Protein AF-A0A3G2G6H5-F1 (afdb_monomer)

Secondary structure (DSSP, 8-state):
-------------HHHHHHHHHHHHHHHHHHHHTT-HHHHHHHHHHIIIIIIHHHTTT-HHHHHHHHHHHHHHHTTS-HHHHHHHHHHHHHHHHHHHHHHHH-TTS-HHHHHHHHHHHHHHHHHHHHTT-HHHHHHHHHHHHHHHTT---TT-HHHHHHHHHHHHHHHHHHHHHHHTTSS-GGGS--HHHHHHHHS----TTS-HHHHHHHHHHHHHTTGGGGGG------SSSS-GGGGSHHHHHHHHHHHHHHH-GGG--TT---TT----TTHHHHHHHHHHHHHHHHH-HHHHHHTT-S---HHHHHHHHHHHHHHHHHHHH-

pLDDT: mean 78.66, std 15.51, range [26.17, 96.31]

Nearest PDB structures (foldseek):
  6e9x-assembly1_C  TM=7.606E-01  e=9.409E-01  synthetic construct
  8fiq-assembly1_A  TM=5.967E-01  e=4.984E-01  synthetic construct
  6w2r-assembly1_A  TM=3.825E-01  e=3.649E+00  synthetic construct

Radius of gyration: 22.22 Å; Cα contacts (8 Å, |Δi|>4): 291; chains: 1; bounding box: 54×43×92 Å

Sequence (327 aa):
MNWGLIKYTETISFDYINEIFYSVQRNIILSASNNYQESFNELLDFTLSSLVSKSFGKSEASFSKSATFLINIYSNLPQQYKEIFVERSVSRLSHMITIANYSEEIKNEYASLSYLSLINILKVALEEDNHTVFNIISKSIGDDLQNLNFDQNNSAEDLLFNFNVTLLSWMYYLRFSNVIDYSKYDVRYLEAYFDELYFNSNDSFISRFYKLYDEIDKGLWAINEWEINKPPTDQAYFTLMTSQWLPFGLLIILLKYDGLISTNNDYSDIPLNPRFKYQLNNIKENLDIINNNKDITRFLSEQNFDEKELNNELNYRKEKIIELFTF

Structure (mmCIF, N/CA/C/O backbone):
data_AF-A0A3G2G6H5-F1
#
_entry.id   AF-A0A3G2G6H5-F1
#
loop_
_atom_site.group_PDB
_atom_site.id
_atom_site.type_symbol
_atom_site.label_atom_id
_atom_site.label_alt_id
_atom_site.label_comp_id
_atom_site.label_asym_id
_atom_site.label_entity_id
_atom_site.label_seq_id
_atom_site.pdbx_PDB_ins_code
_atom_site.Cartn_x
_atom_site.Cartn_y
_atom_site.Cartn_z
_atom_site.occupancy
_atom_site.B_iso_or_equiv
_atom_site.auth_seq_id
_atom_site.auth_comp_id
_atom_site.auth_asym_id
_atom_site.auth_atom_id
_atom_site.pdbx_PDB_model_num
ATOM 1 N N . MET A 1 1 ? 10.654 13.669 58.356 1.00 32.53 1 MET A N 1
ATOM 2 C CA . MET A 1 1 ? 9.511 13.380 57.466 1.00 32.53 1 MET A CA 1
ATOM 3 C C . MET A 1 1 ? 10.070 13.056 56.100 1.00 32.53 1 MET A C 1
ATOM 5 O O . MET A 1 1 ? 10.613 13.940 55.456 1.00 32.53 1 MET A O 1
ATOM 9 N N . ASN A 1 2 ? 10.029 11.780 55.735 1.00 26.17 2 ASN A N 1
ATOM 10 C CA . ASN A 1 2 ? 10.506 11.263 54.460 1.00 26.17 2 ASN A CA 1
ATOM 11 C C . ASN A 1 2 ? 9.241 10.911 53.669 1.00 26.17 2 ASN A C 1
ATOM 13 O O . ASN A 1 2 ? 8.528 9.986 54.057 1.00 26.17 2 ASN A O 1
ATOM 17 N N . TRP A 1 3 ? 8.897 11.699 52.650 1.00 28.91 3 TRP A N 1
ATOM 18 C CA . TRP A 1 3 ? 7.776 11.380 51.766 1.00 28.91 3 TRP A CA 1
ATOM 19 C C . TRP A 1 3 ? 8.248 10.292 50.807 1.00 28.91 3 TRP A C 1
ATOM 21 O O . TRP A 1 3 ? 8.882 10.567 49.791 1.00 28.91 3 TRP A O 1
ATOM 31 N N . GLY A 1 4 ? 8.002 9.040 51.189 1.00 29.44 4 GLY A N 1
ATOM 32 C CA . GLY A 1 4 ? 8.215 7.895 50.321 1.00 29.44 4 GLY A CA 1
ATOM 33 C C . GLY A 1 4 ? 7.346 8.031 49.076 1.00 29.44 4 GLY A C 1
ATOM 34 O O . GLY A 1 4 ? 6.121 8.027 49.166 1.00 29.44 4 GLY A O 1
ATOM 35 N N . LEU A 1 5 ? 7.994 8.145 47.917 1.00 32.19 5 LEU A N 1
ATOM 36 C CA . LEU A 1 5 ? 7.391 7.881 46.618 1.00 32.19 5 LEU A CA 1
ATOM 37 C C . LEU A 1 5 ? 6.931 6.423 46.609 1.00 32.19 5 LEU A C 1
ATOM 39 O O . LEU A 1 5 ? 7.722 5.510 46.372 1.00 32.19 5 LEU A O 1
ATOM 43 N N . ILE A 1 6 ? 5.649 6.199 46.885 1.00 30.66 6 ILE A N 1
ATOM 44 C CA . ILE A 1 6 ? 5.037 4.907 46.613 1.00 30.66 6 ILE A CA 1
ATOM 45 C C . ILE A 1 6 ? 4.877 4.813 45.096 1.00 30.66 6 ILE A C 1
ATOM 47 O O . ILE A 1 6 ? 3.953 5.366 44.504 1.00 30.66 6 ILE A O 1
ATOM 51 N N . LYS A 1 7 ? 5.824 4.121 44.462 1.00 35.34 7 LYS A N 1
ATOM 52 C CA . LYS A 1 7 ? 5.719 3.633 43.088 1.00 35.34 7 LYS A CA 1
ATOM 53 C C . LYS A 1 7 ? 4.692 2.491 43.079 1.00 35.34 7 LYS A C 1
ATOM 55 O O . LYS A 1 7 ? 5.057 1.321 43.098 1.00 35.34 7 LYS A O 1
ATOM 60 N N . TYR A 1 8 ? 3.401 2.820 43.080 1.00 29.77 8 TYR A N 1
ATOM 61 C CA . TYR A 1 8 ? 2.377 1.872 42.637 1.00 29.77 8 TYR A CA 1
ATOM 62 C C . TYR A 1 8 ? 2.420 1.831 41.109 1.00 29.77 8 TYR A C 1
ATOM 64 O O . TYR A 1 8 ? 1.650 2.492 40.421 1.00 29.77 8 TYR A O 1
ATOM 72 N N . THR A 1 9 ? 3.365 1.076 40.560 1.00 36.88 9 THR A N 1
ATOM 73 C CA . THR A 1 9 ? 3.148 0.450 39.257 1.00 36.88 9 THR A CA 1
ATOM 74 C C . THR A 1 9 ? 2.455 -0.871 39.541 1.00 36.88 9 THR A C 1
ATOM 76 O O . THR A 1 9 ? 3.106 -1.912 39.593 1.00 36.88 9 THR A O 1
ATOM 79 N N . GLU A 1 10 ? 1.142 -0.827 39.786 1.00 36.72 10 GLU A N 1
ATOM 80 C CA . GLU A 1 10 ? 0.320 -2.001 39.511 1.00 36.72 10 GLU A CA 1
ATOM 81 C C . GLU A 1 10 ? 0.458 -2.247 38.011 1.00 36.72 10 GLU A C 1
ATOM 83 O O . GLU A 1 10 ? -0.074 -1.514 37.177 1.00 36.72 10 GLU A O 1
ATOM 88 N N . THR A 1 11 ? 1.297 -3.213 37.658 1.00 44.91 11 THR A N 1
ATOM 89 C CA . THR A 1 11 ? 1.397 -3.711 36.296 1.00 44.91 11 THR A CA 1
ATOM 90 C C . THR A 1 11 ? 0.052 -4.332 35.963 1.00 44.91 11 THR A C 1
ATOM 92 O O . THR A 1 11 ? -0.223 -5.463 36.362 1.00 44.91 11 THR A O 1
ATOM 95 N N . ILE A 1 12 ? -0.799 -3.564 35.282 1.00 48.94 12 ILE A N 1
ATOM 96 C CA . ILE A 1 12 ? -2.014 -4.066 34.646 1.00 48.94 12 ILE A CA 1
ATOM 97 C C . ILE A 1 12 ? -1.616 -5.319 33.858 1.00 48.94 12 ILE A C 1
ATOM 99 O O . ILE A 1 12 ? -0.661 -5.272 33.075 1.00 48.94 12 ILE A O 1
ATOM 103 N N . SER A 1 13 ? -2.292 -6.445 34.102 1.00 54.75 13 SER A N 1
ATOM 104 C CA . SER A 1 13 ? -1.941 -7.690 33.423 1.00 54.75 13 SER A CA 1
ATOM 105 C C . SER A 1 13 ? -2.129 -7.536 31.913 1.00 54.75 13 SER A C 1
ATOM 107 O O . SER A 1 13 ? -3.037 -6.851 31.432 1.00 54.75 13 SER A O 1
ATOM 109 N N . PHE A 1 14 ? -1.251 -8.179 31.148 1.00 56.00 14 PHE A N 1
ATOM 110 C CA . PHE A 1 14 ? -1.301 -8.146 29.689 1.00 56.00 14 PHE A CA 1
ATOM 111 C C . PHE A 1 14 ? -2.628 -8.700 29.141 1.00 56.00 14 PHE A C 1
ATOM 113 O O . PHE A 1 14 ? -3.138 -8.191 28.143 1.00 56.00 14 PHE A O 1
ATOM 120 N N . ASP A 1 15 ? -3.213 -9.681 29.831 1.00 64.62 15 ASP A N 1
ATOM 121 C CA . ASP A 1 15 ? -4.499 -10.288 29.478 1.00 64.62 15 ASP A CA 1
ATOM 122 C C . ASP A 1 15 ? -5.658 -9.297 29.618 1.00 64.62 15 ASP A C 1
ATOM 124 O O . ASP A 1 15 ? -6.479 -9.177 28.711 1.00 64.62 15 ASP A O 1
ATOM 128 N N . TYR A 1 16 ? -5.671 -8.495 30.686 1.00 62.41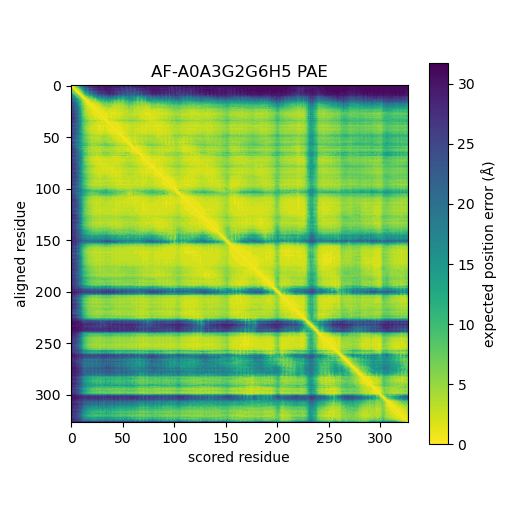 16 TYR A N 1
ATOM 129 C CA . TYR A 1 16 ? -6.699 -7.474 30.890 1.00 62.41 16 TYR A CA 1
ATOM 130 C C . TYR A 1 16 ? -6.647 -6.378 29.815 1.00 62.41 16 TYR A C 1
ATOM 132 O O . TYR A 1 16 ? -7.677 -5.929 29.316 1.00 62.41 16 TYR A O 1
ATOM 140 N N . ILE A 1 17 ? -5.445 -5.970 29.392 1.00 66.56 17 ILE A N 1
ATOM 141 C CA . ILE A 1 17 ? -5.289 -5.009 28.289 1.00 66.56 17 ILE A CA 1
ATOM 142 C C . ILE A 1 17 ? -5.847 -5.599 26.985 1.00 66.56 17 ILE A C 1
ATOM 144 O O . ILE A 1 17 ? -6.561 -4.903 26.265 1.00 66.56 17 ILE A O 1
ATOM 148 N N . ASN A 1 18 ? -5.581 -6.877 26.696 1.00 68.19 18 ASN A N 1
ATOM 149 C CA . ASN A 1 18 ? -6.121 -7.549 25.508 1.00 68.19 18 ASN A CA 1
ATOM 150 C C . ASN A 1 18 ? -7.652 -7.606 25.507 1.00 68.19 18 ASN A C 1
ATOM 152 O O . ASN A 1 18 ? -8.260 -7.385 24.460 1.00 68.19 18 ASN A O 1
ATOM 156 N N . GLU A 1 19 ? -8.276 -7.853 26.659 1.00 77.00 19 GLU A N 1
ATOM 157 C CA . GLU A 1 19 ? -9.736 -7.833 26.790 1.00 77.00 19 GLU A CA 1
ATOM 158 C C . GLU A 1 19 ? -10.324 -6.448 26.497 1.00 77.00 19 GLU A C 1
ATOM 160 O O . GLU A 1 19 ? -11.346 -6.356 25.813 1.00 77.00 19 GLU A O 1
ATOM 165 N N . ILE A 1 20 ? -9.666 -5.366 26.942 1.00 77.81 20 ILE A N 1
ATOM 166 C CA . ILE A 1 20 ? -10.094 -3.993 26.627 1.00 77.81 20 ILE A CA 1
ATOM 167 C C . ILE A 1 20 ? -10.054 -3.757 25.122 1.00 77.81 20 ILE A C 1
ATOM 169 O O . ILE A 1 20 ? -11.054 -3.307 24.562 1.00 77.81 20 ILE A O 1
ATOM 173 N N . PHE A 1 21 ? -8.931 -4.073 24.465 1.00 76.81 21 PHE A N 1
ATOM 174 C CA . PHE A 1 21 ? -8.831 -3.952 23.012 1.00 76.81 21 PHE A CA 1
ATOM 175 C C . PHE A 1 21 ? -9.954 -4.761 22.355 1.00 76.81 21 PHE A C 1
ATOM 177 O O . PHE A 1 21 ? -10.815 -4.187 21.699 1.00 76.81 21 PHE A O 1
ATOM 184 N N . TYR A 1 22 ? -10.045 -6.067 22.600 1.00 81.94 22 TYR A N 1
ATOM 185 C CA . TYR A 1 22 ? -11.051 -6.914 21.956 1.00 81.94 22 TYR A CA 1
ATOM 186 C C . TYR A 1 22 ? -12.496 -6.421 22.165 1.00 81.94 22 TYR A C 1
ATOM 188 O O . TYR A 1 22 ? -13.289 -6.375 21.220 1.00 81.94 22 TYR A O 1
ATOM 196 N N . SER A 1 23 ? -12.834 -5.998 23.387 1.00 86.19 23 SER A N 1
ATOM 197 C CA . SER A 1 23 ? -14.154 -5.458 23.722 1.00 86.19 23 SER A CA 1
ATOM 198 C C . SER A 1 23 ? -14.468 -4.186 22.934 1.00 86.19 23 SER A C 1
ATOM 200 O O . SER A 1 23 ? -15.532 -4.087 22.321 1.00 86.19 23 SER A O 1
ATOM 202 N N . VAL A 1 24 ? -13.527 -3.238 22.871 1.00 88.44 24 VAL A N 1
ATOM 203 C CA . VAL A 1 24 ? -13.690 -2.005 22.086 1.00 88.44 24 VAL A CA 1
ATOM 204 C C . VAL A 1 24 ? -13.887 -2.330 20.602 1.00 88.44 24 VAL A C 1
ATOM 206 O O . VAL A 1 24 ? -14.787 -1.773 19.981 1.00 88.44 24 VAL A O 1
ATOM 209 N N . GLN A 1 25 ? -13.137 -3.291 20.050 1.00 89.69 25 GLN A N 1
ATOM 210 C CA . GLN A 1 25 ? -13.219 -3.686 18.634 1.00 89.69 25 GLN A CA 1
ATOM 211 C C . GLN A 1 25 ? -14.622 -4.156 18.303 1.00 89.69 25 GLN A C 1
ATOM 213 O O . GLN A 1 25 ? -15.273 -3.684 17.371 1.00 89.69 25 GLN A O 1
ATOM 218 N N . ARG A 1 26 ? -15.077 -5.110 19.119 1.00 90.69 26 ARG A N 1
ATOM 219 C CA . ARG A 1 26 ? -16.360 -5.764 18.977 1.00 90.69 26 ARG A CA 1
ATOM 220 C C . ARG A 1 26 ? -17.474 -4.738 19.097 1.00 90.69 26 ARG A C 1
ATOM 222 O O . ARG A 1 26 ? -18.404 -4.777 18.304 1.00 90.69 26 ARG A O 1
ATOM 229 N N . ASN A 1 27 ? -17.376 -3.813 20.047 1.00 93.25 27 ASN A N 1
ATOM 230 C CA . ASN A 1 27 ? -18.407 -2.806 20.263 1.00 93.25 27 ASN A CA 1
ATOM 231 C C . ASN A 1 27 ? -18.452 -1.761 19.142 1.00 93.25 27 ASN A C 1
ATOM 233 O O . ASN A 1 27 ? -19.550 -1.335 18.793 1.00 93.25 27 ASN A O 1
ATOM 237 N N . ILE A 1 28 ? -17.320 -1.402 18.526 1.00 93.94 28 ILE A N 1
ATOM 238 C CA . ILE A 1 28 ? -17.306 -0.558 17.318 1.00 93.94 28 ILE A CA 1
ATOM 239 C C . ILE A 1 28 ? -18.045 -1.268 16.177 1.00 93.94 28 ILE A C 1
ATOM 241 O O . ILE A 1 28 ? -18.983 -0.708 15.611 1.00 93.94 28 ILE A O 1
ATOM 245 N N . ILE A 1 29 ? -17.683 -2.524 15.892 1.00 92.81 29 ILE A N 1
ATOM 246 C CA . ILE A 1 29 ? -18.291 -3.326 14.816 1.00 92.81 29 ILE A CA 1
ATOM 247 C C . ILE A 1 29 ? -19.789 -3.551 15.068 1.00 92.81 29 ILE A C 1
ATOM 249 O O . ILE A 1 29 ? -20.605 -3.394 14.158 1.00 92.81 29 ILE A O 1
ATOM 253 N N . LEU A 1 30 ? -20.179 -3.885 16.303 1.00 93.69 30 LEU A N 1
ATOM 254 C CA . LEU A 1 30 ? -21.581 -4.075 16.683 1.00 93.69 30 LEU A CA 1
ATOM 255 C C . LEU A 1 30 ? -22.378 -2.773 16.595 1.00 93.69 30 LEU A C 1
ATOM 257 O O . LEU A 1 30 ? -23.505 -2.793 16.108 1.00 93.69 30 LEU A O 1
ATOM 261 N N . SER A 1 31 ? -21.813 -1.649 17.040 1.00 94.38 31 SER A N 1
ATOM 262 C CA . SER A 1 31 ? -22.483 -0.346 16.941 1.00 94.38 31 SER A CA 1
ATOM 263 C C . SER A 1 31 ? -22.716 0.029 15.482 1.00 94.38 31 SER A C 1
ATOM 265 O O . SER A 1 31 ? -23.826 0.417 15.128 1.00 94.38 31 SER A O 1
ATOM 267 N N . ALA A 1 32 ? -21.717 -0.178 14.619 1.00 94.06 32 ALA A N 1
ATOM 268 C CA . ALA A 1 32 ? -21.855 0.030 13.182 1.00 94.06 32 ALA A CA 1
ATOM 269 C C . ALA A 1 32 ? -22.912 -0.900 12.560 1.00 94.06 32 ALA A C 1
ATOM 271 O O . ALA A 1 32 ? -23.770 -0.453 11.806 1.00 94.06 32 ALA A O 1
ATOM 272 N N . SER A 1 33 ? -22.905 -2.187 12.915 1.00 92.75 33 SER A N 1
ATOM 273 C CA . SER A 1 33 ? -23.861 -3.178 12.392 1.00 92.75 33 SER A CA 1
ATOM 274 C C . SER A 1 33 ? -25.308 -2.902 12.820 1.00 92.75 33 SER A C 1
ATOM 276 O O . SER A 1 33 ? -26.240 -3.208 12.082 1.00 92.75 33 SER A O 1
ATOM 278 N N . ASN A 1 34 ? -25.497 -2.304 14.000 1.00 94.31 34 ASN A N 1
ATOM 279 C CA . ASN A 1 34 ? -26.803 -1.913 14.536 1.00 94.31 34 ASN A CA 1
ATOM 280 C C . ASN A 1 34 ? -27.198 -0.464 14.187 1.00 94.31 34 ASN A C 1
ATOM 282 O O . ASN A 1 34 ? -28.219 0.018 14.675 1.00 94.31 34 ASN A O 1
ATOM 286 N N . ASN A 1 35 ? -26.413 0.230 13.354 1.00 92.19 35 ASN A N 1
ATOM 287 C CA . ASN A 1 35 ? -26.619 1.629 12.959 1.00 92.19 35 ASN A CA 1
ATOM 288 C C . ASN A 1 35 ? -26.647 2.636 14.129 1.00 92.19 35 ASN A C 1
ATOM 290 O O . ASN A 1 35 ? -27.342 3.652 14.081 1.00 92.19 35 ASN A O 1
ATOM 294 N N . TYR A 1 36 ? -25.874 2.385 15.186 1.00 95.56 36 TYR A N 1
ATOM 295 C CA . TYR A 1 36 ? -25.697 3.301 16.316 1.00 95.56 36 TYR A CA 1
ATOM 296 C C . TYR A 1 36 ? -24.498 4.224 16.082 1.00 95.56 36 TYR A C 1
ATOM 298 O O . TYR A 1 36 ? -23.401 4.000 16.593 1.00 95.56 36 TYR A O 1
ATOM 306 N N . GLN A 1 37 ? -24.707 5.274 15.282 1.00 94.00 37 GLN A N 1
ATOM 307 C CA . GLN A 1 37 ? -23.633 6.171 14.840 1.00 94.00 37 GLN A CA 1
ATOM 308 C C . GLN A 1 37 ? -22.944 6.938 15.978 1.00 94.00 37 GLN A C 1
ATOM 310 O O . GLN A 1 37 ? -21.729 7.100 15.936 1.00 94.00 37 GLN A O 1
ATOM 315 N N . GLU A 1 38 ? -23.685 7.392 16.990 1.00 95.38 38 GLU A N 1
ATOM 316 C CA . GLU A 1 38 ? -23.108 8.105 18.139 1.00 95.38 38 GLU A CA 1
ATOM 317 C C . GLU A 1 38 ? -22.123 7.210 18.900 1.00 95.38 38 GLU A C 1
ATOM 319 O O . GLU A 1 38 ? -20.946 7.546 19.003 1.00 95.38 38 GLU A O 1
ATOM 324 N N . SER A 1 39 ? -22.558 6.012 19.305 1.00 93.94 39 SER A N 1
ATOM 325 C CA . SER A 1 39 ? -21.693 5.039 19.983 1.00 93.94 39 SER A CA 1
ATOM 326 C C . SER A 1 39 ? -20.516 4.593 19.116 1.00 93.94 39 SER A C 1
ATOM 328 O O . SER A 1 39 ? -19.408 4.439 19.621 1.00 93.94 39 SER A O 1
ATOM 330 N N . PHE A 1 40 ? -20.727 4.414 17.807 1.00 96.31 40 PHE A N 1
ATOM 331 C CA . PHE A 1 40 ? -19.639 4.135 16.871 1.00 96.31 40 PHE A CA 1
ATOM 332 C C . PHE A 1 40 ? -18.577 5.243 16.896 1.00 96.31 40 PHE A C 1
ATOM 334 O O . PHE A 1 40 ? -17.394 4.946 17.056 1.00 96.31 40 PHE A O 1
ATOM 341 N N . ASN A 1 41 ? -18.995 6.508 16.784 1.00 94.50 41 ASN A N 1
ATOM 342 C CA . ASN A 1 41 ? -18.090 7.655 16.775 1.00 94.50 41 ASN A CA 1
ATOM 343 C C . ASN A 1 41 ? -17.340 7.797 18.104 1.00 94.50 41 ASN A C 1
ATOM 345 O O . ASN A 1 41 ? -16.125 7.961 18.092 1.00 94.50 41 ASN A O 1
ATOM 349 N N . GLU A 1 42 ? -18.033 7.690 19.239 1.00 94.44 42 GLU A N 1
ATOM 350 C CA . GLU A 1 42 ? -17.413 7.798 20.565 1.00 94.44 42 GLU A CA 1
ATOM 351 C C . GLU A 1 42 ? -16.367 6.706 20.804 1.00 94.44 42 GLU A C 1
ATOM 353 O O . GLU A 1 42 ? -15.266 6.980 21.289 1.00 94.44 42 GLU A O 1
ATOM 358 N N . LEU A 1 43 ? -16.687 5.461 20.438 1.00 94.00 43 LEU A N 1
ATOM 359 C CA . LEU A 1 43 ? -15.760 4.342 20.576 1.00 94.00 43 LEU A CA 1
ATOM 360 C C . LEU A 1 43 ? -14.561 4.489 19.634 1.00 94.00 43 LEU A C 1
ATOM 362 O O . LEU A 1 43 ? -13.431 4.231 20.048 1.00 94.00 43 LEU A O 1
ATOM 366 N N . LEU A 1 44 ? -14.783 4.939 18.396 1.00 93.56 44 LEU A N 1
ATOM 367 C CA . LEU A 1 44 ? -13.708 5.208 17.444 1.00 93.56 44 LEU A CA 1
ATOM 368 C C . LEU A 1 44 ? -12.792 6.338 17.936 1.00 93.56 44 LEU A C 1
ATOM 370 O O . LEU A 1 44 ? -11.569 6.190 17.923 1.00 93.56 44 LEU A O 1
ATOM 374 N N . ASP A 1 45 ? -13.358 7.432 18.444 1.00 91.38 45 ASP A N 1
ATOM 375 C CA . ASP A 1 45 ? -12.597 8.556 18.995 1.00 91.38 45 ASP A CA 1
ATOM 376 C C . ASP A 1 45 ? -11.798 8.140 20.232 1.00 91.38 45 ASP A C 1
ATOM 378 O O . ASP A 1 45 ? -10.639 8.547 20.392 1.00 91.38 45 ASP A O 1
ATOM 382 N N . PHE A 1 46 ? -12.372 7.278 21.077 1.00 90.19 46 PHE A N 1
ATOM 383 C CA . PHE A 1 46 ? -11.655 6.655 22.182 1.00 90.19 46 PHE A CA 1
ATOM 384 C C . PHE A 1 46 ? -10.479 5.810 21.681 1.00 90.19 46 PHE A C 1
ATOM 386 O O . PHE A 1 46 ? -9.366 5.969 22.188 1.00 90.19 46 PHE A O 1
ATOM 393 N N . THR A 1 47 ? -10.673 4.961 20.668 1.00 90.00 47 THR A N 1
ATOM 394 C CA . THR A 1 47 ? -9.591 4.160 20.079 1.00 90.00 47 THR A CA 1
ATOM 395 C C . THR A 1 47 ? -8.469 5.051 19.554 1.00 90.00 47 THR A C 1
ATOM 397 O O . THR A 1 47 ? -7.317 4.889 19.964 1.00 90.00 47 THR A O 1
ATOM 400 N N . LEU A 1 48 ? -8.786 6.036 18.715 1.00 88.75 48 LEU A N 1
ATOM 401 C CA . LEU A 1 48 ? -7.789 6.900 18.082 1.00 88.75 48 LEU A CA 1
ATOM 402 C C . LEU A 1 48 ? -7.055 7.789 19.101 1.00 88.75 48 LEU A C 1
ATOM 404 O O . LEU A 1 48 ? -5.830 7.925 19.050 1.00 88.75 48 LEU A O 1
ATOM 408 N N . SER A 1 49 ? -7.780 8.365 20.062 1.00 86.06 49 SER A N 1
ATOM 409 C CA . SER A 1 49 ? -7.221 9.345 21.005 1.00 86.06 49 SER A CA 1
ATOM 410 C C . SER A 1 49 ? -6.615 8.717 22.259 1.00 86.06 49 SER A C 1
ATOM 412 O O . SER A 1 49 ? -5.668 9.263 22.825 1.00 86.06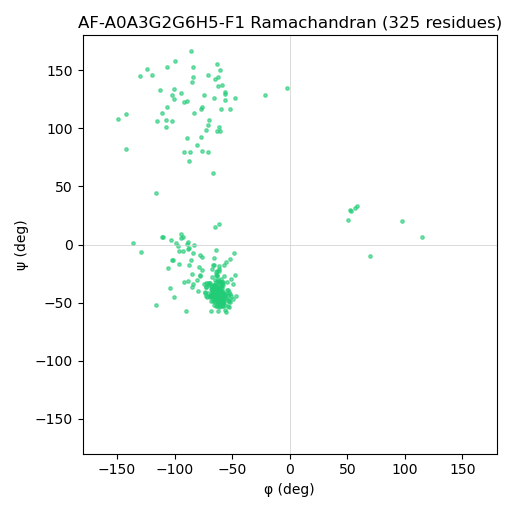 49 SER A O 1
ATOM 414 N N . SER A 1 50 ? -7.144 7.586 22.727 1.00 82.81 50 SER A N 1
ATOM 415 C CA . SER A 1 50 ? -6.676 6.947 23.964 1.00 82.81 50 SER A CA 1
ATOM 416 C C . SER A 1 50 ? -5.810 5.725 23.728 1.00 82.81 50 SER A C 1
ATOM 418 O O . SER A 1 50 ? -4.859 5.550 24.482 1.00 82.81 50 SER A O 1
ATOM 420 N N . LEU A 1 51 ? -6.093 4.891 22.727 1.00 83.75 51 LEU A N 1
ATOM 421 C CA . LEU A 1 51 ? -5.309 3.673 22.499 1.00 83.75 51 LEU A CA 1
ATOM 422 C C . LEU A 1 51 ? -4.139 3.951 21.557 1.00 83.75 51 LEU A C 1
ATOM 424 O O . LEU A 1 51 ? -2.984 3.786 21.951 1.00 83.75 51 LEU A O 1
ATOM 428 N N . VAL A 1 52 ? -4.422 4.461 20.357 1.00 84.06 52 VAL A N 1
ATOM 429 C CA . VAL A 1 52 ? -3.398 4.717 19.334 1.00 84.06 52 VAL A CA 1
ATOM 430 C C . VAL A 1 52 ? -2.482 5.868 19.776 1.00 84.06 52 VAL A C 1
ATOM 432 O O . VAL A 1 52 ? -1.282 5.676 19.950 1.00 84.06 52 VAL A O 1
ATOM 435 N N . SER A 1 53 ? -3.042 7.047 20.066 1.00 84.06 53 SER A N 1
ATOM 436 C CA . SER A 1 53 ? -2.244 8.228 20.440 1.00 84.06 53 SER A CA 1
ATOM 437 C C . SER A 1 53 ? -1.438 8.056 21.735 1.00 84.06 53 SER A C 1
ATOM 439 O O . SER A 1 53 ? -0.266 8.420 21.780 1.00 84.06 53 SER A O 1
ATOM 441 N N . LYS A 1 54 ? -1.997 7.450 22.795 1.00 84.69 54 LYS A N 1
ATOM 442 C CA . LYS A 1 54 ? -1.239 7.289 24.054 1.00 84.69 54 LYS A CA 1
ATOM 443 C C . LYS A 1 54 ? -0.188 6.184 24.001 1.00 84.69 54 LYS A C 1
ATOM 445 O O . LYS A 1 54 ? 0.700 6.212 24.854 1.00 84.69 54 LYS A O 1
ATOM 450 N N . SER A 1 55 ? -0.304 5.211 23.094 1.00 83.00 55 SER A N 1
ATOM 451 C CA . SER A 1 55 ? 0.704 4.152 22.939 1.00 83.00 55 SER A CA 1
ATOM 452 C C . SER A 1 55 ? 1.867 4.571 22.037 1.00 83.00 55 SER A C 1
ATOM 454 O O . SER A 1 55 ? 2.980 4.073 22.229 1.00 83.00 55 SER A O 1
ATOM 456 N N . PHE A 1 56 ? 1.641 5.526 21.130 1.00 86.00 56 PHE A N 1
ATOM 457 C CA . PHE A 1 56 ? 2.662 6.096 20.255 1.00 86.00 56 PHE A CA 1
ATOM 458 C C . PHE A 1 56 ? 3.839 6.681 21.052 1.00 86.00 56 PHE A C 1
ATOM 460 O O . PHE A 1 56 ? 3.649 7.405 22.032 1.00 86.00 56 PHE A O 1
ATOM 467 N N . GLY A 1 57 ? 5.064 6.302 20.678 1.00 81.44 57 GLY A N 1
ATOM 468 C CA . GLY A 1 57 ? 6.301 6.697 21.362 1.00 81.44 57 GLY A CA 1
ATOM 469 C C . GLY A 1 57 ? 6.515 6.089 22.759 1.00 81.44 57 GLY A C 1
ATOM 470 O O . GLY A 1 57 ? 7.611 6.199 23.301 1.00 81.44 57 GLY A O 1
ATOM 471 N N . LYS A 1 58 ? 5.513 5.421 23.356 1.00 83.81 58 LYS A N 1
ATOM 472 C CA . LYS A 1 58 ? 5.615 4.847 24.713 1.00 83.81 58 LYS A CA 1
ATOM 473 C C . LYS A 1 58 ? 5.890 3.352 24.732 1.00 83.81 58 LYS A C 1
ATOM 475 O O . LYS A 1 58 ? 6.682 2.885 25.546 1.00 83.81 58 LYS A O 1
ATOM 480 N N . SER A 1 59 ? 5.177 2.584 23.911 1.00 85.06 59 SER A N 1
ATOM 481 C CA . SER A 1 59 ? 5.287 1.125 23.882 1.00 85.06 59 SER A CA 1
ATOM 482 C C . SER A 1 59 ? 5.007 0.609 22.480 1.00 85.06 59 SER A C 1
ATOM 484 O O . SER A 1 59 ? 3.856 0.560 22.054 1.00 85.06 59 SER A O 1
ATOM 486 N N . GLU A 1 60 ? 6.059 0.158 21.802 1.00 84.12 60 GLU A N 1
ATOM 487 C CA . GLU A 1 60 ? 5.991 -0.426 20.461 1.00 84.12 60 GLU A CA 1
ATOM 488 C C . GLU A 1 60 ? 5.016 -1.608 20.408 1.00 84.12 60 GLU A C 1
ATOM 490 O O . GLU A 1 60 ? 4.134 -1.639 19.560 1.00 84.12 60 GLU A O 1
ATOM 495 N N . ALA A 1 61 ? 5.079 -2.522 21.382 1.00 84.25 61 ALA A N 1
ATOM 496 C CA . ALA A 1 61 ? 4.152 -3.649 21.468 1.00 84.25 61 ALA A CA 1
ATOM 497 C C . ALA A 1 61 ? 2.682 -3.204 21.613 1.00 84.25 61 ALA A C 1
ATOM 499 O O . ALA A 1 61 ? 1.788 -3.798 21.012 1.00 84.25 61 ALA A O 1
ATOM 500 N N . SER A 1 62 ? 2.412 -2.151 22.394 1.00 80.31 62 SER A N 1
ATOM 501 C CA . SER A 1 62 ? 1.048 -1.619 22.552 1.00 80.31 62 SER A CA 1
ATOM 502 C C . SER A 1 62 ? 0.576 -0.879 21.298 1.00 80.31 62 SER A C 1
ATOM 504 O O . SER A 1 62 ? -0.595 -0.975 20.923 1.00 80.31 62 SER A O 1
ATOM 506 N N . PHE A 1 63 ? 1.486 -0.165 20.632 1.00 85.44 63 PHE A N 1
ATOM 507 C CA . PHE A 1 63 ? 1.198 0.537 19.388 1.00 85.44 63 PHE A CA 1
ATOM 508 C C . PHE A 1 63 ? 0.955 -0.443 18.236 1.00 85.44 63 PHE A C 1
ATOM 510 O O . PHE A 1 63 ? -0.043 -0.318 17.538 1.00 85.44 63 PHE A O 1
ATOM 517 N N . SER A 1 64 ? 1.775 -1.488 18.110 1.00 83.75 64 SER A N 1
ATOM 518 C CA . SER A 1 64 ? 1.618 -2.566 17.125 1.00 83.75 64 SER A CA 1
ATOM 519 C C . SER A 1 64 ? 0.256 -3.259 17.235 1.00 83.75 64 SER A C 1
ATOM 521 O O . SER A 1 64 ? -0.441 -3.448 16.233 1.00 83.75 64 SER A O 1
ATOM 523 N N . LYS A 1 65 ? -0.197 -3.544 18.463 1.00 81.81 65 LYS A N 1
ATOM 524 C CA . LYS A 1 65 ? -1.559 -4.043 18.698 1.00 81.81 65 LYS A CA 1
ATOM 525 C C . LYS A 1 65 ? -2.622 -3.050 18.243 1.00 81.81 65 LYS A C 1
ATOM 527 O O . LYS A 1 65 ? -3.568 -3.452 17.576 1.00 81.81 65 LYS A O 1
ATOM 532 N N . SER A 1 66 ? -2.459 -1.771 18.582 1.00 79.94 66 SER A N 1
ATOM 533 C CA . SER A 1 66 ? -3.402 -0.708 18.212 1.00 79.94 66 SER A CA 1
ATOM 534 C C . SER A 1 66 ? -3.471 -0.487 16.695 1.00 79.94 66 SER A C 1
ATOM 536 O O . SER A 1 66 ? -4.545 -0.225 16.173 1.00 79.94 66 SER A O 1
ATOM 538 N N . ALA A 1 67 ? -2.355 -0.637 15.981 1.00 75.81 67 ALA A N 1
ATOM 539 C CA . ALA A 1 67 ? -2.279 -0.579 14.522 1.00 75.81 67 ALA A CA 1
ATOM 540 C C . ALA A 1 67 ? -3.043 -1.748 13.873 1.00 75.81 67 ALA A C 1
ATOM 542 O O . ALA A 1 67 ? -3.969 -1.549 13.087 1.00 75.81 67 ALA A O 1
ATOM 543 N N . THR A 1 68 ? -2.746 -2.979 14.302 1.00 80.31 68 THR A N 1
ATOM 544 C CA . THR A 1 68 ? -3.430 -4.199 13.824 1.00 80.31 68 THR A CA 1
ATOM 545 C C . THR A 1 68 ? -4.939 -4.154 14.089 1.00 80.31 68 THR A C 1
ATOM 547 O O . THR A 1 68 ? -5.758 -4.654 13.319 1.00 80.31 68 THR A O 1
ATOM 550 N N . PHE A 1 69 ? -5.328 -3.504 15.180 1.00 83.94 69 PHE A N 1
ATOM 551 C CA . PHE A 1 69 ? -6.714 -3.303 15.560 1.00 83.94 69 PHE A CA 1
ATOM 552 C C . PHE A 1 69 ? -7.529 -2.508 14.536 1.00 83.94 69 PHE A C 1
ATOM 554 O O . PHE A 1 69 ? -8.675 -2.861 14.260 1.00 83.94 69 PHE A O 1
ATOM 561 N N . LEU A 1 70 ? -6.940 -1.453 13.964 1.00 88.69 70 LEU A N 1
ATOM 562 C CA . LEU A 1 70 ? -7.602 -0.616 12.962 1.00 88.69 70 LEU A CA 1
ATOM 563 C C . LEU A 1 70 ? -7.898 -1.413 11.689 1.00 88.69 70 LEU A C 1
ATOM 565 O O . LEU A 1 70 ? -8.994 -1.295 11.143 1.00 88.69 70 LEU A O 1
ATOM 569 N N . ILE A 1 71 ? -6.964 -2.279 11.284 1.00 88.62 71 ILE A N 1
ATOM 570 C CA . ILE A 1 71 ? -7.131 -3.196 10.149 1.00 88.62 71 ILE A CA 1
ATOM 571 C C . ILE A 1 71 ? -8.349 -4.099 10.389 1.00 88.62 71 ILE A C 1
ATOM 573 O O . ILE A 1 71 ? -9.256 -4.167 9.562 1.00 88.62 71 ILE A O 1
ATOM 577 N N . ASN A 1 72 ? -8.418 -4.732 11.564 1.00 87.62 72 ASN A N 1
ATOM 578 C CA . ASN A 1 72 ? -9.506 -5.650 11.899 1.00 87.62 72 ASN A CA 1
ATOM 579 C C . ASN A 1 72 ? -10.869 -4.962 12.026 1.00 87.62 72 ASN A C 1
ATOM 581 O O . ASN A 1 72 ? -11.885 -5.573 11.691 1.00 87.62 72 ASN A O 1
ATOM 585 N N . ILE A 1 73 ? -10.921 -3.725 12.532 1.00 91.38 73 ILE A N 1
ATOM 586 C CA . ILE A 1 73 ? -12.171 -2.958 12.555 1.00 91.38 73 ILE A CA 1
ATOM 587 C C . ILE A 1 73 ? -12.640 -2.737 11.121 1.00 91.38 73 ILE A C 1
ATOM 589 O O . ILE A 1 73 ? -13.738 -3.177 10.791 1.00 91.38 73 ILE A O 1
ATOM 593 N N . TYR A 1 74 ? -11.806 -2.115 10.280 1.00 92.75 74 TYR A N 1
ATOM 594 C CA . TYR A 1 74 ? -12.176 -1.703 8.925 1.00 92.75 74 TYR A CA 1
ATOM 595 C C . TYR A 1 74 ? -12.779 -2.846 8.099 1.00 92.75 74 TYR A C 1
ATOM 597 O O . TYR A 1 74 ? -13.876 -2.696 7.555 1.00 92.75 74 TYR A O 1
ATOM 605 N N . SER A 1 75 ? -12.119 -4.008 8.078 1.00 89.31 75 SER A N 1
ATOM 606 C CA . SER A 1 75 ? -12.558 -5.176 7.300 1.00 89.31 75 SER A CA 1
ATOM 607 C C . SER A 1 75 ? -13.930 -5.724 7.708 1.00 89.31 75 SER A C 1
ATOM 609 O O . SER A 1 75 ? -14.547 -6.458 6.945 1.00 89.31 75 SER A O 1
ATOM 611 N N . ASN A 1 76 ? -14.421 -5.384 8.903 1.00 91.69 76 ASN A N 1
ATOM 612 C CA . ASN A 1 76 ? -15.692 -5.871 9.442 1.00 91.69 76 ASN A CA 1
ATOM 613 C C . ASN A 1 76 ? -16.773 -4.780 9.526 1.00 91.69 76 ASN A C 1
ATOM 615 O O . ASN A 1 76 ? -17.842 -5.018 10.093 1.00 91.69 76 ASN A O 1
ATOM 619 N N . LEU A 1 77 ? -16.520 -3.579 8.996 1.00 94.38 77 LEU A N 1
ATOM 620 C CA . LEU A 1 77 ? -17.509 -2.503 8.998 1.00 94.38 77 LEU A CA 1
ATOM 621 C C . LEU A 1 77 ? -18.487 -2.610 7.816 1.00 94.38 77 LEU A C 1
ATOM 623 O O . LEU A 1 77 ? -18.083 -2.921 6.695 1.00 94.38 77 LEU A O 1
ATOM 627 N N . PRO A 1 78 ? -19.771 -2.262 8.014 1.00 91.50 78 PRO A N 1
ATOM 628 C CA . PRO A 1 78 ? -20.678 -1.963 6.911 1.00 91.50 78 PRO A CA 1
ATOM 629 C C . PRO A 1 78 ? -20.175 -0.775 6.079 1.00 91.50 78 PRO A C 1
ATOM 631 O O . PRO A 1 78 ? -19.579 0.157 6.622 1.00 91.50 78 PRO A O 1
ATOM 634 N N . GLN A 1 79 ? -20.496 -0.761 4.782 1.00 87.81 79 GLN A N 1
ATOM 635 C CA . GLN A 1 79 ? -19.993 0.228 3.817 1.00 87.81 79 GLN A CA 1
ATOM 636 C C . GLN A 1 79 ? -20.133 1.687 4.285 1.00 87.81 79 GLN A C 1
ATOM 638 O O . GLN A 1 79 ? -19.165 2.437 4.255 1.00 87.81 79 GLN A O 1
ATOM 643 N N . GLN A 1 80 ? -21.305 2.075 4.798 1.00 89.00 80 GLN A N 1
ATOM 644 C CA . GLN A 1 80 ? -21.571 3.446 5.262 1.00 89.00 80 GLN A CA 1
ATOM 645 C C . GLN A 1 80 ? -20.668 3.910 6.425 1.00 89.00 80 GLN A C 1
ATOM 647 O O . GLN A 1 80 ? -20.503 5.105 6.641 1.00 89.00 80 GLN A O 1
ATOM 652 N N . TYR A 1 81 ? -20.099 2.977 7.197 1.00 94.12 81 TYR A N 1
ATOM 653 C CA . TYR A 1 81 ? -19.214 3.279 8.326 1.00 94.12 81 TYR A CA 1
ATOM 654 C C . TYR A 1 81 ? -17.733 3.218 7.950 1.00 94.12 81 TYR A C 1
ATOM 656 O O . TYR A 1 81 ? -16.905 3.756 8.685 1.00 94.12 81 TYR A O 1
ATOM 664 N N . LYS A 1 82 ? -17.391 2.599 6.812 1.00 93.81 82 LYS A N 1
ATOM 665 C CA . LYS A 1 82 ? -16.014 2.541 6.308 1.00 93.81 82 LYS A CA 1
ATOM 666 C C . LYS A 1 82 ? -15.482 3.928 5.971 1.00 93.81 82 LYS A C 1
ATOM 668 O O . LYS A 1 82 ? -14.369 4.246 6.369 1.00 93.81 82 LYS A O 1
ATOM 673 N N . GLU A 1 83 ? -16.288 4.768 5.328 1.00 92.31 83 GLU A N 1
ATOM 674 C CA . GLU A 1 83 ? -15.913 6.153 5.006 1.00 92.31 83 GLU A CA 1
ATOM 675 C C . GLU A 1 83 ? -15.624 6.962 6.282 1.00 92.31 83 GLU A C 1
ATOM 677 O O . GLU A 1 83 ? -14.520 7.479 6.445 1.00 92.31 83 GLU A O 1
ATOM 682 N N . ILE A 1 84 ? -16.550 6.952 7.251 1.00 92.19 84 ILE 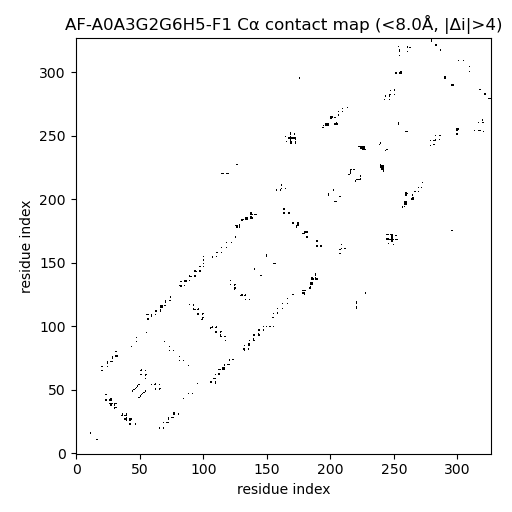A N 1
ATOM 683 C CA . ILE A 1 84 ? -16.390 7.651 8.542 1.00 92.19 84 ILE A CA 1
ATOM 684 C C . ILE A 1 84 ? -15.148 7.152 9.297 1.00 92.19 84 ILE A C 1
ATOM 686 O O . ILE A 1 84 ? -14.398 7.939 9.880 1.00 92.19 84 ILE A O 1
ATOM 690 N N . PHE A 1 85 ? -14.932 5.833 9.310 1.00 95.19 85 PHE A N 1
ATOM 691 C CA . PHE A 1 85 ? -13.768 5.226 9.948 1.00 95.19 85 PHE A CA 1
ATOM 692 C C . PHE A 1 85 ? -12.462 5.726 9.333 1.00 95.19 85 PHE A C 1
ATOM 694 O O . PHE A 1 85 ? -11.529 6.083 10.057 1.00 95.19 85 PHE A O 1
ATOM 701 N N . VAL A 1 86 ? -12.401 5.738 8.004 1.00 94.00 86 VAL A N 1
ATOM 702 C CA . VAL A 1 86 ? -11.212 6.084 7.229 1.00 94.00 86 VAL A CA 1
ATOM 703 C C . VAL A 1 86 ? -10.858 7.554 7.405 1.00 94.00 86 VAL A C 1
ATOM 705 O O . VAL A 1 86 ? -9.716 7.843 7.749 1.00 94.00 86 VAL A O 1
ATOM 708 N N . GLU A 1 87 ? -11.820 8.469 7.272 1.00 89.38 87 GLU A N 1
ATOM 709 C CA . GLU A 1 87 ? -11.584 9.911 7.445 1.00 89.38 87 GLU A CA 1
ATOM 710 C C . GLU A 1 87 ? -10.888 10.228 8.777 1.00 89.38 87 GLU A C 1
ATOM 712 O O . GLU A 1 87 ? -9.938 11.010 8.837 1.00 89.38 87 GLU A O 1
ATOM 717 N N . ARG A 1 88 ? -11.327 9.576 9.858 1.00 90.06 88 ARG A N 1
ATOM 718 C CA . ARG A 1 88 ? -10.777 9.800 11.202 1.00 90.06 88 ARG A CA 1
ATOM 719 C C . ARG A 1 88 ? -9.461 9.063 11.433 1.00 90.06 88 ARG A C 1
ATOM 721 O O . ARG A 1 88 ? -8.552 9.604 12.065 1.00 90.06 88 ARG A O 1
ATOM 728 N N . SER A 1 89 ? -9.357 7.828 10.949 1.00 91.50 89 SER A N 1
ATOM 729 C CA . SER A 1 89 ? -8.185 6.981 11.192 1.00 91.50 89 SER A CA 1
ATOM 730 C C . SER A 1 89 ? -6.975 7.434 10.382 1.00 91.50 89 SER A C 1
ATOM 732 O O . SER A 1 89 ? -5.871 7.474 10.923 1.00 91.50 89 SER A O 1
ATOM 734 N N . VAL A 1 90 ? -7.171 7.824 9.119 1.00 90.00 90 VAL A N 1
ATOM 735 C CA . VAL A 1 90 ? -6.076 8.232 8.226 1.00 90.00 90 VAL A CA 1
ATOM 736 C C . VAL A 1 90 ? -5.413 9.500 8.731 1.00 90.00 90 VAL A C 1
ATOM 738 O O . VAL A 1 90 ? -4.207 9.485 8.928 1.00 90.00 90 VAL A O 1
ATOM 741 N N . SER A 1 91 ? -6.183 10.540 9.066 1.00 85.69 91 SER A N 1
ATOM 742 C CA . SER A 1 91 ? -5.621 11.779 9.624 1.00 85.69 91 SER A CA 1
ATOM 743 C C . SER A 1 91 ? -4.745 11.509 10.856 1.00 85.69 91 SER A C 1
ATOM 745 O O . SER A 1 91 ? -3.671 12.090 11.019 1.00 85.69 91 SER A O 1
ATOM 747 N N . ARG A 1 92 ? -5.159 10.568 11.719 1.00 87.69 92 ARG A N 1
ATOM 748 C CA . ARG A 1 92 ? -4.372 10.183 12.896 1.00 87.69 92 ARG A CA 1
ATOM 749 C C . ARG A 1 92 ? -3.078 9.456 12.523 1.00 87.69 92 ARG A C 1
ATOM 751 O O . ARG A 1 92 ? -2.047 9.755 13.123 1.00 87.69 92 ARG A O 1
ATOM 758 N N . LEU A 1 93 ? -3.139 8.510 11.587 1.00 90.25 93 LEU A N 1
ATOM 759 C CA . LEU A 1 93 ? -1.987 7.726 11.132 1.00 90.25 93 LEU A CA 1
ATOM 760 C C . LEU A 1 93 ? -0.986 8.592 10.356 1.00 90.25 93 LEU A C 1
ATOM 762 O O . LEU A 1 93 ? 0.204 8.536 10.655 1.00 90.25 93 LEU A O 1
ATOM 766 N N . SER A 1 94 ? -1.458 9.448 9.446 1.00 88.88 94 SER A N 1
ATOM 767 C CA . SER A 1 94 ? -0.631 10.419 8.721 1.00 88.88 94 SER A CA 1
ATOM 768 C C . SER A 1 94 ? 0.109 11.335 9.690 1.00 88.88 94 SER A C 1
ATOM 770 O O . SER A 1 94 ? 1.330 11.433 9.635 1.00 88.88 94 SER A O 1
ATOM 772 N N . HIS A 1 95 ? -0.593 11.902 10.677 1.00 86.38 95 HIS A N 1
ATOM 773 C CA . HIS A 1 95 ? 0.036 12.739 11.698 1.00 86.38 95 HIS A CA 1
ATOM 774 C C . HIS A 1 95 ? 1.134 12.006 12.489 1.00 86.38 95 HIS A C 1
ATOM 776 O O . HIS A 1 95 ? 2.159 12.597 12.823 1.00 86.38 95 HIS A O 1
ATOM 782 N N . MET A 1 96 ? 0.950 10.717 12.786 1.00 87.62 96 MET A N 1
ATOM 783 C CA . MET A 1 96 ? 1.962 9.902 13.470 1.00 87.62 96 MET A CA 1
ATOM 784 C C . MET A 1 96 ? 3.197 9.660 12.606 1.00 87.62 96 MET A C 1
ATOM 786 O O . MET A 1 96 ? 4.311 9.747 13.120 1.00 87.62 96 MET A O 1
ATOM 790 N N . ILE A 1 97 ? 3.010 9.411 11.308 1.00 89.19 97 ILE A N 1
ATOM 791 C CA . ILE A 1 97 ? 4.110 9.314 10.341 1.00 89.19 97 ILE A CA 1
ATOM 792 C C . ILE A 1 97 ? 4.883 10.633 10.313 1.00 89.19 97 ILE A C 1
ATOM 794 O O . ILE A 1 97 ? 6.102 10.625 10.467 1.00 89.19 97 ILE A O 1
ATOM 798 N N . THR A 1 98 ? 4.183 11.766 10.219 1.00 86.88 98 THR A N 1
ATOM 799 C CA . THR A 1 98 ? 4.799 13.098 10.233 1.00 86.88 98 THR A CA 1
ATOM 800 C C . THR A 1 98 ? 5.609 13.337 11.509 1.00 86.88 98 THR A C 1
ATOM 802 O O . THR A 1 98 ? 6.761 13.755 11.428 1.00 86.88 98 THR A O 1
ATOM 805 N N . ILE A 1 99 ? 5.060 13.047 12.696 1.00 86.31 99 ILE A N 1
ATOM 806 C CA . ILE A 1 99 ? 5.801 13.236 13.956 1.00 86.31 99 ILE A CA 1
ATOM 807 C C . ILE A 1 99 ? 7.039 12.333 14.000 1.00 86.31 99 ILE A C 1
ATOM 809 O O . ILE A 1 99 ? 8.113 12.806 14.366 1.00 86.31 99 ILE A O 1
ATOM 813 N N . ALA A 1 100 ? 6.903 11.053 13.640 1.00 86.19 100 ALA A N 1
ATOM 814 C CA . ALA A 1 100 ? 8.030 10.122 13.626 1.00 86.19 100 ALA A CA 1
ATOM 815 C C . ALA A 1 100 ? 9.123 10.553 12.634 1.00 86.19 100 ALA A C 1
ATOM 817 O O . ALA A 1 100 ? 10.299 10.357 12.912 1.00 86.19 100 ALA A O 1
ATOM 818 N N . ASN A 1 101 ? 8.754 11.192 11.519 1.00 83.00 101 ASN A N 1
ATOM 819 C CA . ASN A 1 101 ? 9.714 11.709 10.547 1.00 83.00 101 ASN A CA 1
ATOM 820 C C . ASN A 1 101 ? 10.580 12.851 11.110 1.00 83.00 101 ASN A C 1
ATOM 822 O O . ASN A 1 101 ? 11.774 12.905 10.832 1.00 83.00 101 ASN A O 1
ATOM 826 N N . TYR A 1 102 ? 9.994 13.756 11.900 1.00 82.12 102 TYR A N 1
ATOM 827 C CA . TYR A 1 102 ? 10.679 14.959 12.399 1.00 82.12 102 TYR A CA 1
ATOM 828 C C . TYR A 1 102 ? 11.267 14.829 13.812 1.00 82.12 102 TYR A C 1
ATOM 830 O O . TYR A 1 102 ? 11.910 15.763 14.290 1.00 82.12 102 TYR A O 1
ATOM 838 N N . SER A 1 103 ? 11.027 13.719 14.513 1.00 80.81 103 SER A N 1
ATOM 839 C CA . SER A 1 103 ? 11.464 13.538 15.899 1.00 80.81 103 SER A CA 1
ATOM 840 C C . SER A 1 103 ? 12.561 12.486 16.012 1.00 80.81 103 SER A C 1
ATOM 842 O O . SER A 1 103 ? 12.297 11.298 15.875 1.00 80.81 103 SER A O 1
ATOM 844 N N . GLU A 1 104 ? 13.774 12.909 16.375 1.00 77.38 104 GLU A N 1
ATOM 845 C CA . GLU A 1 104 ? 14.897 11.995 16.656 1.00 77.38 104 GLU A CA 1
ATOM 846 C C . GLU A 1 104 ? 14.632 11.061 17.854 1.00 77.38 104 GLU A C 1
ATOM 848 O O . GLU A 1 104 ? 15.237 9.997 17.974 1.00 77.38 104 GLU A O 1
ATOM 853 N N . GLU A 1 105 ? 13.726 11.447 18.759 1.00 78.56 105 GLU A N 1
ATOM 854 C CA . GLU A 1 105 ? 13.380 10.665 19.953 1.00 78.56 105 GLU A CA 1
ATOM 855 C C . GLU A 1 105 ? 12.423 9.503 19.647 1.00 78.56 105 GLU A C 1
ATOM 857 O O . GLU A 1 105 ? 12.299 8.566 20.445 1.00 78.56 105 GLU A O 1
ATOM 862 N N . ILE A 1 106 ? 11.728 9.552 18.507 1.00 81.19 106 ILE A N 1
ATOM 863 C CA . ILE A 1 106 ? 10.747 8.544 18.115 1.00 81.19 106 ILE A CA 1
ATOM 864 C C . ILE A 1 106 ? 11.376 7.606 17.103 1.00 81.19 106 ILE A C 1
ATOM 866 O O . ILE A 1 106 ? 11.865 8.009 16.055 1.00 81.19 106 ILE A O 1
ATOM 870 N N . LYS A 1 107 ? 11.328 6.311 17.409 1.00 83.69 107 LYS A N 1
ATOM 871 C CA . LYS A 1 107 ? 11.894 5.308 16.517 1.00 83.69 107 LYS A CA 1
ATOM 872 C C . LYS A 1 107 ? 11.062 5.138 15.239 1.00 83.69 107 LYS A C 1
ATOM 874 O O . LYS A 1 107 ? 9.828 5.170 15.285 1.00 83.69 107 LYS A O 1
ATOM 879 N N . ASN A 1 108 ? 11.734 4.853 14.125 1.00 84.31 108 ASN A N 1
ATOM 880 C CA . ASN A 1 108 ? 11.109 4.647 12.813 1.00 84.31 108 ASN A CA 1
ATOM 881 C C . ASN A 1 108 ? 10.120 3.464 12.783 1.00 84.31 108 ASN A C 1
ATOM 883 O O . ASN A 1 108 ? 9.211 3.439 11.953 1.00 84.31 108 ASN A O 1
ATOM 887 N N . GLU A 1 109 ? 10.217 2.513 13.715 1.00 88.19 109 GLU A N 1
ATOM 888 C CA . GLU A 1 109 ? 9.266 1.406 13.860 1.00 88.19 109 GLU A CA 1
ATOM 889 C C . GLU A 1 109 ? 7.830 1.903 14.089 1.00 88.19 109 GLU A C 1
ATOM 891 O O . GLU A 1 109 ? 6.883 1.289 13.599 1.00 88.19 109 GLU A O 1
ATOM 896 N N . TYR A 1 110 ? 7.634 3.047 14.758 1.00 88.81 110 TYR A N 1
ATOM 897 C CA . TYR A 1 110 ? 6.299 3.632 14.918 1.00 88.81 110 TYR A CA 1
ATOM 898 C C . TYR A 1 110 ? 5.739 4.186 13.596 1.00 88.81 110 TYR A C 1
ATOM 900 O O . TYR A 1 110 ? 4.537 4.063 13.341 1.00 88.81 110 TYR A O 1
ATOM 908 N N . ALA A 1 111 ? 6.591 4.746 12.729 1.00 90.00 111 ALA A N 1
ATOM 909 C CA . ALA A 1 111 ? 6.190 5.127 11.375 1.00 90.00 111 ALA A CA 1
ATOM 910 C C . ALA A 1 111 ? 5.820 3.880 10.560 1.00 90.00 111 ALA A C 1
ATOM 912 O O . ALA A 1 111 ? 4.742 3.830 9.972 1.00 90.00 111 ALA A O 1
ATOM 913 N N . SER A 1 112 ? 6.651 2.832 10.611 1.00 91.62 112 SER A N 1
ATOM 914 C CA . SER A 1 112 ? 6.385 1.560 9.925 1.00 91.62 112 SER A CA 1
ATOM 915 C C . SER A 1 112 ? 5.059 0.921 10.360 1.00 91.62 112 SER A C 1
ATOM 917 O O . SER A 1 112 ? 4.277 0.491 9.516 1.00 91.62 112 SER A O 1
ATOM 919 N N . LEU A 1 113 ? 4.736 0.926 11.657 1.00 91.50 113 LEU A N 1
ATOM 920 C CA . LEU A 1 113 ? 3.454 0.425 12.176 1.00 91.50 113 LEU A CA 1
ATOM 921 C C . LEU A 1 113 ? 2.250 1.293 11.759 1.00 91.50 113 LEU A C 1
ATOM 923 O O . LEU A 1 113 ? 1.131 0.788 11.623 1.00 91.50 113 LEU A O 1
ATOM 927 N N . SER A 1 114 ? 2.465 2.589 11.522 1.00 92.12 114 SER A N 1
ATOM 928 C CA . SER A 1 114 ? 1.429 3.478 10.985 1.00 92.12 114 SER A CA 1
ATOM 929 C C . SER A 1 114 ? 1.175 3.189 9.500 1.00 92.12 114 SER A C 1
ATOM 931 O O . SER A 1 114 ? 0.022 3.012 9.101 1.00 92.12 114 SER A O 1
ATOM 933 N N . TYR A 1 115 ? 2.242 3.019 8.710 1.00 93.00 115 TYR A N 1
ATOM 934 C CA . TYR A 1 115 ? 2.161 2.574 7.314 1.00 93.00 115 TYR A CA 1
ATOM 935 C C . TYR A 1 115 ? 1.516 1.190 7.174 1.00 93.00 115 TYR A C 1
ATOM 937 O O . TYR A 1 115 ? 0.652 1.023 6.318 1.00 93.00 115 TYR A O 1
ATOM 945 N N . LEU A 1 116 ? 1.842 0.233 8.055 1.00 92.88 116 LEU A N 1
ATOM 946 C CA . LEU A 1 116 ? 1.205 -1.092 8.115 1.00 92.88 116 LEU A CA 1
ATOM 947 C C . LEU A 1 116 ? -0.326 -0.987 8.157 1.00 92.88 116 LEU A C 1
ATOM 949 O O . LEU A 1 116 ? -1.020 -1.730 7.464 1.00 92.88 116 LEU A O 1
ATOM 953 N N . SER A 1 117 ? -0.857 -0.072 8.971 1.00 91.81 117 SER A N 1
ATOM 954 C CA . SER A 1 117 ? -2.305 0.119 9.098 1.00 91.81 117 SER A CA 1
ATOM 955 C C . SER A 1 117 ? -2.901 0.696 7.817 1.00 91.81 117 SER A C 1
ATOM 957 O O . SER A 1 117 ? -3.879 0.159 7.299 1.00 91.81 117 SER A O 1
ATOM 959 N N . LEU A 1 118 ? -2.293 1.763 7.285 1.00 92.94 118 LEU A N 1
ATOM 960 C CA . LEU A 1 118 ? -2.757 2.427 6.064 1.00 92.94 118 LEU A CA 1
ATOM 961 C C . LEU A 1 118 ? -2.752 1.478 4.867 1.00 92.94 118 LEU A C 1
ATOM 963 O O . LEU A 1 118 ? -3.752 1.379 4.157 1.00 92.94 118 LEU A O 1
ATOM 967 N N . ILE A 1 119 ? -1.651 0.754 4.667 1.00 93.50 119 ILE A N 1
ATOM 968 C CA . ILE A 1 119 ? -1.472 -0.090 3.489 1.00 93.50 119 ILE A CA 1
ATOM 969 C C . ILE A 1 119 ? -2.449 -1.272 3.486 1.00 93.50 119 ILE A C 1
ATOM 971 O O . ILE A 1 119 ? -2.995 -1.616 2.441 1.00 93.50 119 ILE A O 1
ATOM 975 N N . ASN A 1 120 ? -2.755 -1.841 4.656 1.00 91.25 120 ASN A N 1
ATOM 976 C CA . ASN A 1 120 ? -3.736 -2.919 4.767 1.00 91.25 120 ASN A CA 1
ATOM 977 C C . ASN A 1 120 ? -5.185 -2.422 4.635 1.00 91.25 120 ASN A C 1
ATOM 979 O O . ASN A 1 120 ? -6.006 -3.118 4.043 1.00 91.25 120 ASN A O 1
ATOM 983 N N . ILE A 1 121 ? -5.510 -1.214 5.112 1.00 92.75 121 ILE A N 1
ATOM 984 C CA . ILE A 1 121 ? -6.826 -0.600 4.851 1.00 92.75 121 ILE A CA 1
ATOM 985 C C . ILE A 1 121 ? -7.003 -0.352 3.345 1.00 92.75 121 ILE A C 1
ATOM 987 O O . ILE A 1 121 ? -8.044 -0.693 2.783 1.00 92.75 121 ILE A O 1
ATOM 991 N N . LEU A 1 122 ? -5.977 0.186 2.677 1.00 93.56 122 LEU A N 1
ATOM 992 C CA . LEU A 1 122 ? -5.975 0.412 1.229 1.00 93.56 122 LEU A CA 1
ATOM 993 C C . LEU A 1 122 ? -6.091 -0.888 0.434 1.00 93.56 122 LEU A C 1
ATOM 995 O O . LEU A 1 122 ? -6.872 -0.937 -0.513 1.00 93.56 122 LEU A O 1
ATOM 999 N N . LYS A 1 123 ? -5.373 -1.946 0.833 1.00 91.25 123 LYS A N 1
ATOM 1000 C CA . LYS A 1 123 ? -5.499 -3.284 0.239 1.00 91.25 123 LYS A CA 1
ATOM 1001 C C . LYS A 1 123 ? -6.954 -3.744 0.234 1.00 91.25 123 LYS A C 1
ATOM 1003 O O . LYS A 1 123 ? -7.478 -4.077 -0.824 1.00 91.25 123 LYS A O 1
ATOM 1008 N N . VAL A 1 124 ? -7.609 -3.718 1.396 1.00 89.06 124 VAL A N 1
ATOM 1009 C CA . VAL A 1 124 ? -9.006 -4.156 1.528 1.00 89.06 124 VAL A CA 1
ATOM 1010 C C . VAL A 1 124 ? -9.940 -3.247 0.720 1.00 89.06 124 VAL A C 1
ATOM 1012 O O . VAL A 1 124 ? -10.833 -3.744 0.045 1.00 89.06 124 VAL A O 1
ATOM 1015 N N . ALA A 1 125 ? -9.718 -1.927 0.717 1.00 91.06 125 ALA A N 1
ATOM 1016 C CA . ALA A 1 125 ? -10.505 -1.003 -0.105 1.00 91.06 125 ALA A CA 1
ATOM 1017 C C . ALA A 1 125 ? -10.377 -1.283 -1.615 1.00 91.06 125 ALA A C 1
ATOM 1019 O O . ALA A 1 125 ? -11.370 -1.203 -2.337 1.00 91.06 125 ALA A O 1
ATOM 1020 N N . LEU A 1 126 ? -9.178 -1.626 -2.094 1.00 91.12 126 LEU A N 1
ATOM 1021 C CA . LEU A 1 126 ? -8.938 -2.000 -3.489 1.00 91.12 126 LEU A CA 1
ATOM 1022 C C . LEU A 1 126 ? -9.598 -3.338 -3.844 1.00 91.12 126 LEU A C 1
ATOM 1024 O O . LEU A 1 126 ? -10.242 -3.436 -4.881 1.00 91.12 126 LEU A O 1
ATOM 1028 N N . GLU A 1 127 ? -9.494 -4.348 -2.978 1.00 84.31 127 GLU A N 1
ATOM 1029 C CA . GLU A 1 127 ? -10.115 -5.668 -3.188 1.00 84.31 127 GLU A CA 1
ATOM 1030 C C . GLU A 1 127 ? -11.652 -5.621 -3.215 1.00 84.31 127 GLU A C 1
ATOM 1032 O O . GLU A 1 127 ? -12.288 -6.491 -3.807 1.00 84.31 127 GLU A O 1
ATOM 1037 N N . GLU A 1 128 ? -12.252 -4.599 -2.603 1.00 87.12 128 GLU A N 1
ATOM 1038 C CA . GLU A 1 128 ? -13.699 -4.356 -2.587 1.00 87.12 128 GLU A CA 1
ATOM 1039 C C . GLU A 1 128 ? -14.188 -3.392 -3.693 1.00 87.12 128 GLU A C 1
ATOM 1041 O O . GLU A 1 128 ? -15.359 -3.012 -3.683 1.00 87.12 128 GLU A O 1
ATOM 1046 N N . ASP A 1 129 ? -13.316 -2.960 -4.618 1.00 87.44 129 ASP A N 1
ATOM 1047 C CA . ASP A 1 129 ? -13.573 -1.895 -5.618 1.00 87.44 129 ASP A CA 1
ATOM 1048 C C . ASP A 1 129 ? -14.098 -0.574 -4.988 1.00 87.44 129 ASP A C 1
ATOM 1050 O O . ASP A 1 129 ? -14.866 0.200 -5.574 1.00 87.44 129 ASP A O 1
ATOM 1054 N N . ASN A 1 130 ? -13.696 -0.293 -3.741 1.00 91.62 130 ASN A N 1
ATOM 1055 C CA . ASN A 1 130 ? -14.153 0.853 -2.955 1.00 91.62 130 ASN A CA 1
ATOM 1056 C C . ASN A 1 130 ? -13.293 2.103 -3.209 1.00 91.62 130 ASN A C 1
ATOM 1058 O O . ASN A 1 130 ? -12.505 2.550 -2.369 1.00 91.62 130 ASN A O 1
ATOM 1062 N N . HIS A 1 131 ? -13.470 2.681 -4.395 1.00 93.69 131 HIS A N 1
ATOM 1063 C CA . HIS A 1 131 ? -12.767 3.889 -4.831 1.00 93.69 131 HIS A CA 1
ATOM 1064 C C . HIS A 1 131 ? -13.012 5.113 -3.931 1.00 93.69 131 HIS A C 1
ATOM 1066 O O . HIS A 1 131 ? -12.094 5.906 -3.744 1.00 93.69 131 HIS A O 1
ATOM 1072 N N . THR A 1 132 ? -14.193 5.272 -3.317 1.00 92.69 132 THR A N 1
ATOM 1073 C CA . THR A 1 132 ? -14.465 6.401 -2.404 1.00 92.69 132 THR A CA 1
ATOM 1074 C C . THR A 1 132 ? -13.505 6.400 -1.220 1.00 92.69 132 THR A C 1
ATOM 1076 O O . THR A 1 132 ? -12.852 7.408 -0.948 1.00 92.69 132 THR A O 1
ATOM 1079 N N . VAL A 1 133 ? -13.370 5.253 -0.545 1.00 92.00 133 VAL A N 1
ATOM 1080 C CA . VAL A 1 133 ? -12.437 5.103 0.578 1.00 92.00 133 VAL A CA 1
ATOM 1081 C C . VAL A 1 133 ? -10.999 5.314 0.122 1.00 92.00 133 VAL A C 1
ATOM 1083 O O . VAL A 1 133 ? -10.263 6.057 0.771 1.00 92.00 133 VAL A O 1
ATOM 1086 N N . PHE A 1 134 ? -10.603 4.706 -0.998 1.00 93.75 134 PHE A N 1
ATOM 1087 C CA . PHE A 1 134 ? -9.259 4.898 -1.533 1.00 93.75 134 PHE A CA 1
ATOM 1088 C C . PHE A 1 134 ? -8.954 6.381 -1.774 1.00 93.75 134 PHE A C 1
ATOM 1090 O O . PHE A 1 134 ? -7.907 6.862 -1.351 1.00 93.75 134 PHE A O 1
ATOM 1097 N N . ASN A 1 135 ? -9.874 7.120 -2.396 1.00 92.88 135 ASN A N 1
ATOM 1098 C CA . ASN A 1 135 ? -9.672 8.525 -2.750 1.00 92.88 135 ASN A CA 1
ATOM 1099 C C . ASN A 1 135 ? -9.551 9.419 -1.506 1.00 92.88 135 ASN A C 1
ATOM 1101 O O . ASN A 1 135 ? -8.752 10.355 -1.506 1.00 92.88 135 ASN A O 1
ATOM 1105 N N . ILE A 1 136 ? -10.285 9.114 -0.427 1.00 89.56 136 ILE A N 1
ATOM 1106 C CA . ILE A 1 136 ? -10.131 9.798 0.870 1.00 89.56 136 ILE A CA 1
ATOM 1107 C C . ILE A 1 136 ? -8.720 9.572 1.427 1.00 89.56 136 ILE A C 1
ATOM 1109 O O . ILE A 1 136 ? -8.058 10.527 1.837 1.00 89.56 136 ILE A O 1
ATOM 1113 N N . ILE A 1 137 ? -8.254 8.318 1.420 1.00 89.50 137 ILE A N 1
ATOM 1114 C CA . ILE A 1 137 ? -6.928 7.960 1.934 1.00 89.50 137 ILE A CA 1
ATOM 1115 C C . ILE A 1 137 ? -5.838 8.621 1.086 1.00 89.50 137 ILE A C 1
ATOM 1117 O O . ILE A 1 137 ? -4.998 9.328 1.632 1.00 89.50 137 ILE A O 1
ATOM 1121 N N . SER A 1 138 ? -5.880 8.431 -0.236 1.00 87.81 138 SER A N 1
ATOM 1122 C CA . SER A 1 138 ? -4.919 8.973 -1.206 1.00 87.81 138 SER A CA 1
ATOM 1123 C C . SER A 1 138 ? -4.764 10.484 -1.047 1.00 87.81 138 SER A C 1
ATOM 1125 O O . SER A 1 138 ? -3.648 10.981 -0.912 1.00 87.81 138 SER A O 1
ATOM 1127 N N . LYS A 1 139 ? -5.884 11.210 -0.942 1.00 87.00 139 LYS A N 1
ATOM 1128 C CA . LYS A 1 139 ? -5.865 12.655 -0.713 1.00 87.00 139 LYS A CA 1
ATOM 1129 C C . LYS A 1 139 ? -5.198 13.033 0.611 1.00 87.00 139 LYS A C 1
ATOM 1131 O O . LYS A 1 139 ? -4.335 13.899 0.614 1.00 87.00 139 LYS A O 1
ATOM 1136 N N . SER A 1 140 ? -5.576 12.401 1.725 1.00 82.75 140 SER A N 1
ATOM 1137 C CA . SER A 1 140 ? -4.994 12.740 3.034 1.00 82.75 140 SER A CA 1
ATOM 1138 C C . SER A 1 140 ? -3.504 12.411 3.100 1.00 82.75 140 SER A C 1
ATOM 1140 O O . SER A 1 140 ? -2.742 13.168 3.688 1.00 82.75 140 SER A O 1
ATOM 1142 N N . ILE A 1 141 ? -3.075 11.310 2.481 1.00 83.69 141 ILE A N 1
ATOM 1143 C CA . ILE A 1 141 ? -1.655 10.969 2.366 1.00 83.69 141 ILE A CA 1
ATOM 1144 C C . ILE A 1 141 ? -0.935 12.010 1.495 1.00 83.69 141 ILE A C 1
ATOM 1146 O O . ILE A 1 141 ? 0.151 12.450 1.863 1.00 83.69 141 ILE A O 1
ATOM 1150 N N . GLY A 1 142 ? -1.541 12.453 0.392 1.00 82.00 142 GLY A N 1
ATOM 1151 C CA . GLY A 1 142 ? -0.993 13.520 -0.442 1.00 82.00 142 GLY A CA 1
ATOM 1152 C C . GLY A 1 142 ? -0.819 14.841 0.295 1.00 82.00 142 GLY A C 1
ATOM 1153 O O . GLY A 1 142 ? 0.273 15.404 0.285 1.00 82.00 142 GLY A O 1
ATOM 1154 N N . ASP A 1 143 ? -1.854 15.288 1.000 1.00 82.00 143 ASP A N 1
ATOM 1155 C CA . ASP A 1 143 ? -1.833 16.549 1.743 1.00 82.00 143 ASP A CA 1
ATOM 1156 C C . ASP A 1 143 ? -0.796 16.520 2.893 1.00 82.00 143 ASP A C 1
ATOM 1158 O O . ASP A 1 143 ? -0.067 17.495 3.101 1.00 82.00 143 ASP A O 1
ATOM 1162 N N . ASP A 1 144 ? -0.693 15.395 3.615 1.00 79.31 144 ASP A N 1
ATOM 1163 C CA . ASP A 1 144 ? 0.118 15.291 4.836 1.00 79.31 144 ASP A CA 1
ATOM 1164 C C . ASP A 1 144 ? 1.562 14.806 4.599 1.00 79.31 144 ASP A C 1
ATOM 1166 O O . ASP A 1 144 ? 2.466 15.188 5.350 1.00 79.31 144 ASP A O 1
ATOM 1170 N N . LEU A 1 145 ? 1.802 13.945 3.599 1.00 77.69 145 LEU A N 1
ATOM 1171 C CA . LEU A 1 145 ? 3.094 13.269 3.410 1.00 77.69 145 LEU A CA 1
ATOM 1172 C C . LEU A 1 145 ? 3.936 13.815 2.245 1.00 77.69 145 LEU A C 1
ATOM 1174 O O . LEU A 1 145 ? 5.149 13.617 2.271 1.00 77.69 145 LEU A O 1
ATOM 1178 N N . GLN A 1 146 ? 3.363 14.522 1.255 1.00 69.81 146 GLN A N 1
ATOM 1179 C CA . GLN A 1 146 ? 4.160 15.082 0.137 1.00 69.81 146 GLN A CA 1
ATOM 1180 C C . GLN A 1 146 ? 5.191 16.120 0.590 1.00 69.81 146 GLN A C 1
ATOM 1182 O O . GLN A 1 146 ? 6.214 16.300 -0.059 1.00 69.81 146 GLN A O 1
ATOM 1187 N N . ASN A 1 147 ? 4.938 16.798 1.709 1.00 65.75 147 ASN A N 1
ATOM 1188 C CA . ASN A 1 147 ? 5.791 17.880 2.200 1.00 65.75 147 ASN A CA 1
ATOM 1189 C C . ASN A 1 147 ? 6.831 17.416 3.232 1.00 65.75 147 ASN A C 1
ATOM 1191 O O . ASN A 1 147 ? 7.465 18.252 3.884 1.00 65.75 147 ASN A O 1
ATOM 1195 N N . LEU A 1 148 ? 6.986 16.102 3.430 1.00 72.31 148 LEU A N 1
ATOM 1196 C CA . LEU A 1 148 ? 8.004 15.586 4.336 1.00 72.31 148 LEU A CA 1
ATOM 1197 C C . LEU A 1 148 ? 9.392 15.917 3.788 1.00 72.31 148 LEU A C 1
ATOM 1199 O O . LEU A 1 148 ? 9.723 15.603 2.649 1.00 72.31 148 LEU A O 1
ATOM 1203 N N . ASN A 1 149 ? 10.209 16.557 4.624 1.00 64.94 149 ASN A N 1
ATOM 1204 C CA . ASN A 1 149 ? 11.617 16.754 4.317 1.00 64.94 149 ASN A CA 1
ATOM 1205 C C . ASN A 1 149 ? 12.400 15.548 4.857 1.00 64.94 149 ASN A C 1
ATOM 1207 O O . ASN A 1 149 ? 12.317 15.248 6.053 1.00 64.94 149 ASN A O 1
ATOM 1211 N N . PHE A 1 150 ? 13.139 14.880 3.971 1.00 69.56 150 PHE A N 1
ATOM 1212 C CA . PHE A 1 150 ? 13.934 13.687 4.259 1.00 69.56 150 PHE A CA 1
ATOM 1213 C C . PHE A 1 150 ? 15.438 13.956 4.380 1.00 69.56 150 PHE A C 1
ATOM 1215 O O . PHE A 1 150 ? 16.180 13.012 4.642 1.00 69.56 150 PHE A O 1
ATOM 1222 N N . ASP A 1 151 ? 15.885 15.219 4.292 1.00 57.97 151 ASP A N 1
ATOM 1223 C CA . ASP A 1 151 ? 17.299 15.651 4.300 1.00 57.97 151 ASP A CA 1
ATOM 1224 C C . ASP A 1 151 ? 18.140 15.102 5.480 1.00 57.97 151 ASP A C 1
ATOM 1226 O O . ASP A 1 151 ? 19.365 15.231 5.486 1.00 57.97 151 ASP A O 1
ATOM 1230 N N . GLN A 1 152 ? 17.505 14.518 6.504 1.00 54.50 152 GLN A N 1
ATOM 1231 C CA . GLN A 1 152 ? 18.150 14.014 7.720 1.00 54.50 152 GLN A CA 1
ATOM 1232 C C . GLN A 1 152 ? 17.775 12.565 8.108 1.00 54.50 152 GLN A C 1
ATOM 1234 O O . GLN A 1 152 ? 18.377 12.039 9.044 1.00 54.50 152 GLN A O 1
ATOM 1239 N N . ASN A 1 153 ? 16.826 11.892 7.431 1.00 65.38 153 ASN A N 1
ATOM 1240 C CA . ASN A 1 153 ? 16.328 10.566 7.853 1.00 65.38 153 ASN A CA 1
ATOM 1241 C C . ASN A 1 153 ? 16.032 9.614 6.675 1.00 65.38 153 ASN A C 1
ATOM 1243 O O . ASN A 1 153 ? 14.878 9.407 6.292 1.00 65.38 153 ASN A O 1
ATOM 1247 N N . ASN A 1 154 ? 17.079 8.955 6.166 1.00 74.19 154 ASN A N 1
ATOM 1248 C CA . ASN A 1 154 ? 16.993 7.997 5.052 1.00 74.19 154 ASN A CA 1
ATOM 1249 C C . ASN A 1 154 ? 15.967 6.869 5.287 1.00 74.19 154 ASN A C 1
ATOM 1251 O O . ASN A 1 154 ? 15.338 6.389 4.351 1.00 74.19 154 ASN A O 1
ATOM 1255 N N . SER A 1 155 ? 15.764 6.437 6.536 1.00 80.31 155 SER A N 1
ATOM 1256 C CA . SER A 1 155 ? 14.824 5.351 6.840 1.00 80.31 155 SER A CA 1
ATOM 1257 C C . SER A 1 155 ? 13.360 5.752 6.646 1.00 80.31 155 SER A C 1
ATOM 1259 O O . SER A 1 155 ? 12.542 4.912 6.280 1.00 80.31 155 SER A O 1
ATOM 1261 N N . ALA A 1 156 ? 13.007 7.014 6.899 1.00 81.56 156 ALA A N 1
ATOM 1262 C CA . ALA A 1 156 ? 11.649 7.495 6.662 1.00 81.56 156 ALA A CA 1
ATOM 1263 C C . ALA A 1 156 ? 11.362 7.639 5.161 1.00 81.56 156 ALA A C 1
ATOM 1265 O O . ALA A 1 156 ? 10.269 7.291 4.708 1.00 81.56 156 ALA A O 1
ATOM 1266 N N . GLU A 1 157 ? 12.367 8.063 4.394 1.00 85.06 157 GLU A N 1
ATOM 1267 C CA . GLU A 1 157 ? 12.304 8.089 2.935 1.00 85.06 157 GLU A CA 1
ATOM 1268 C C . GLU A 1 157 ? 12.105 6.679 2.362 1.00 85.06 157 GLU A C 1
ATOM 1270 O O . GLU A 1 157 ? 11.281 6.481 1.470 1.00 85.06 157 GLU A O 1
ATOM 1275 N N . ASP A 1 158 ? 12.825 5.683 2.894 1.00 88.00 158 ASP A N 1
ATOM 1276 C CA . ASP A 1 158 ? 12.682 4.277 2.499 1.00 88.00 158 ASP A CA 1
ATOM 1277 C C . ASP A 1 158 ? 11.285 3.729 2.802 1.00 88.00 158 ASP A C 1
ATOM 1279 O O . ASP A 1 158 ? 10.718 3.014 1.979 1.00 88.00 158 ASP A O 1
ATOM 1283 N N . LEU A 1 159 ? 10.674 4.095 3.933 1.00 90.50 159 LEU A N 1
ATOM 1284 C CA . LEU A 1 159 ? 9.297 3.690 4.235 1.00 90.50 159 LEU A CA 1
ATOM 1285 C C . LEU A 1 159 ? 8.285 4.298 3.254 1.00 90.50 159 LEU A C 1
ATOM 1287 O O . LEU A 1 159 ? 7.380 3.587 2.814 1.00 90.50 159 LEU A O 1
ATOM 1291 N N . LEU A 1 160 ? 8.439 5.575 2.886 1.00 89.12 160 LEU A N 1
ATOM 1292 C CA . LEU A 1 160 ? 7.568 6.215 1.896 1.00 89.12 160 LEU A CA 1
ATOM 1293 C C . LEU A 1 160 ? 7.732 5.572 0.511 1.00 89.12 160 LEU A C 1
ATOM 1295 O O . LEU A 1 160 ? 6.737 5.251 -0.142 1.00 89.12 160 LEU A O 1
ATOM 1299 N N . PHE A 1 161 ? 8.976 5.325 0.092 1.00 90.31 161 PHE A N 1
ATOM 1300 C CA . PHE A 1 161 ? 9.282 4.603 -1.143 1.00 90.31 161 PHE A CA 1
ATOM 1301 C C . PHE A 1 161 ? 8.616 3.224 -1.159 1.00 90.31 161 PHE A C 1
ATOM 1303 O O . PHE A 1 161 ? 7.868 2.899 -2.084 1.00 90.31 161 PHE A O 1
ATOM 1310 N N . ASN A 1 162 ? 8.821 2.441 -0.096 1.00 93.56 162 ASN A N 1
ATOM 1311 C CA . ASN A 1 162 ? 8.249 1.108 0.063 1.00 93.56 162 ASN A CA 1
ATOM 1312 C C . ASN A 1 162 ? 6.719 1.132 -0.032 1.00 93.56 162 ASN A C 1
ATOM 1314 O O . ASN A 1 162 ? 6.126 0.278 -0.695 1.00 93.56 162 ASN A O 1
ATOM 1318 N N . PHE A 1 163 ? 6.080 2.117 0.602 1.00 93.31 163 PHE A N 1
ATOM 1319 C CA . PHE A 1 163 ? 4.631 2.295 0.583 1.00 93.31 163 PHE A CA 1
ATOM 1320 C C . PHE A 1 163 ? 4.106 2.580 -0.830 1.00 93.31 163 PHE A C 1
ATOM 1322 O O . PHE A 1 163 ? 3.237 1.851 -1.316 1.00 93.31 163 PHE A O 1
ATOM 1329 N N . ASN A 1 164 ? 4.670 3.582 -1.513 1.00 92.44 164 ASN A N 1
ATOM 1330 C CA . ASN A 1 164 ? 4.227 3.991 -2.848 1.00 92.44 164 ASN A CA 1
ATOM 1331 C C . ASN A 1 164 ? 4.452 2.895 -3.895 1.00 92.44 164 ASN A C 1
ATOM 1333 O O . ASN A 1 164 ? 3.543 2.582 -4.665 1.00 92.44 164 ASN A O 1
ATOM 1337 N N . VAL A 1 165 ? 5.631 2.264 -3.896 1.00 93.50 165 VAL A N 1
ATOM 1338 C CA . VAL A 1 165 ? 5.963 1.182 -4.837 1.00 93.50 165 VAL A CA 1
ATOM 1339 C C . VAL A 1 165 ? 5.051 -0.022 -4.639 1.00 93.50 165 VAL A C 1
ATOM 1341 O O . VAL A 1 165 ? 4.535 -0.559 -5.621 1.00 93.50 165 VAL A O 1
ATOM 1344 N N . THR A 1 166 ? 4.824 -0.437 -3.390 1.00 94.62 166 THR A N 1
ATOM 1345 C CA . THR A 1 166 ? 3.956 -1.583 -3.084 1.00 94.62 166 THR A CA 1
ATOM 1346 C C . THR A 1 166 ? 2.528 -1.316 -3.549 1.00 94.62 166 THR A C 1
ATOM 1348 O O . THR A 1 166 ? 1.942 -2.140 -4.254 1.00 94.62 166 THR A O 1
ATOM 1351 N N . LEU A 1 167 ? 1.972 -0.157 -3.187 1.00 94.31 167 LEU A N 1
ATOM 1352 C CA . LEU A 1 167 ? 0.585 0.176 -3.489 1.00 94.31 167 LEU A CA 1
ATOM 1353 C C . LEU A 1 167 ? 0.349 0.339 -4.991 1.00 94.31 167 LEU A C 1
ATOM 1355 O O . LEU A 1 167 ? -0.590 -0.256 -5.520 1.00 94.31 167 LEU A O 1
ATOM 1359 N N . LEU A 1 168 ? 1.208 1.084 -5.693 1.00 94.00 168 LEU A N 1
ATOM 1360 C CA . LEU A 1 168 ? 1.051 1.288 -7.132 1.00 94.00 168 LEU A CA 1
ATOM 1361 C C . LEU A 1 168 ? 1.231 -0.024 -7.908 1.00 94.00 168 LEU A C 1
ATOM 1363 O O . LEU A 1 168 ? 0.447 -0.317 -8.812 1.00 94.0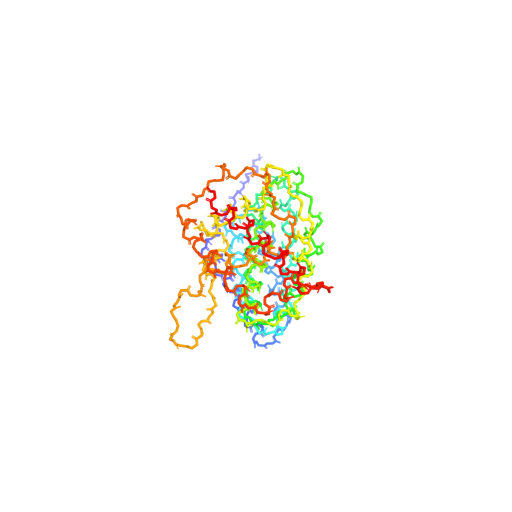0 168 LEU A O 1
ATOM 1367 N N . SER A 1 169 ? 2.195 -0.860 -7.505 1.00 93.19 169 SER A N 1
ATOM 1368 C CA . SER A 1 169 ? 2.384 -2.190 -8.099 1.00 93.19 169 SER A CA 1
ATOM 1369 C C . SER A 1 169 ? 1.145 -3.069 -7.936 1.00 93.19 169 SER A C 1
ATOM 1371 O O . SER A 1 169 ? 0.712 -3.712 -8.894 1.00 93.19 169 SER A O 1
ATOM 1373 N N . TRP A 1 170 ? 0.542 -3.067 -6.743 1.00 92.88 170 TRP A N 1
ATOM 1374 C CA . TRP A 1 170 ? -0.691 -3.802 -6.479 1.00 92.88 170 TRP A CA 1
ATOM 1375 C C . TRP A 1 170 ? -1.863 -3.274 -7.311 1.00 92.88 170 TRP A C 1
ATOM 1377 O O . TRP A 1 170 ? -2.568 -4.055 -7.946 1.00 92.88 170 TRP A O 1
ATOM 1387 N N . MET A 1 171 ? -2.035 -1.953 -7.394 1.00 93.25 171 MET A N 1
ATOM 1388 C CA . MET A 1 171 ? -3.088 -1.338 -8.210 1.00 93.25 171 MET A CA 1
ATOM 1389 C C . MET A 1 171 ? -2.964 -1.682 -9.695 1.00 93.25 171 MET A C 1
ATOM 1391 O O . MET A 1 171 ? -3.966 -2.020 -10.325 1.00 93.25 171 MET A O 1
ATOM 1395 N N . TYR A 1 172 ? -1.756 -1.633 -10.262 1.00 92.12 172 TYR A N 1
ATOM 1396 C CA . TYR A 1 172 ? -1.526 -2.040 -11.651 1.00 92.12 172 TYR A CA 1
ATOM 1397 C C . TYR A 1 172 ? -1.846 -3.509 -11.872 1.00 92.12 172 TYR A C 1
ATOM 1399 O O . TYR A 1 172 ? -2.508 -3.853 -12.853 1.00 92.12 172 TYR A O 1
ATOM 1407 N N . TYR A 1 173 ? -1.444 -4.370 -10.942 1.00 89.38 173 TYR A N 1
ATOM 1408 C CA . TYR A 1 173 ? -1.789 -5.779 -11.016 1.00 89.38 173 TYR A CA 1
ATOM 1409 C C . TYR A 1 173 ? -3.306 -6.013 -10.987 1.00 89.38 173 TYR A C 1
ATOM 1411 O O . TYR A 1 173 ? -3.837 -6.714 -11.852 1.00 89.38 173 TYR A O 1
ATOM 1419 N N . LEU A 1 174 ? -4.022 -5.383 -10.050 1.00 89.12 174 LEU A N 1
ATOM 1420 C CA . LEU A 1 174 ? -5.478 -5.490 -9.936 1.00 89.12 174 LEU A CA 1
ATOM 1421 C C . LEU A 1 174 ? -6.202 -4.944 -11.170 1.00 89.12 174 LEU A C 1
ATOM 1423 O O . LEU A 1 174 ? -7.143 -5.578 -11.650 1.00 89.12 174 LEU A O 1
ATOM 1427 N N . ARG A 1 175 ? -5.745 -3.811 -11.719 1.00 90.44 175 ARG A N 1
ATOM 1428 C CA . ARG A 1 175 ? -6.273 -3.233 -12.963 1.00 90.44 175 ARG A CA 1
ATOM 1429 C C . ARG A 1 175 ? -6.184 -4.236 -14.104 1.00 90.44 175 ARG A C 1
ATOM 1431 O O . ARG A 1 175 ? -7.191 -4.549 -14.729 1.00 90.44 175 ARG A O 1
ATOM 1438 N N . PHE A 1 176 ? -4.986 -4.747 -14.379 1.00 87.06 176 PHE A N 1
ATOM 1439 C CA . PHE A 1 176 ? -4.767 -5.629 -15.529 1.00 87.06 176 PHE A CA 1
ATOM 1440 C C . PHE A 1 176 ? -5.286 -7.053 -15.310 1.00 87.06 176 PHE A C 1
ATOM 1442 O O . PHE A 1 176 ? -5.435 -7.809 -16.269 1.00 87.06 176 PHE A O 1
ATOM 1449 N N . SER A 1 177 ? -5.658 -7.377 -14.071 1.00 83.88 177 SER A N 1
ATOM 1450 C CA . SER A 1 177 ? -6.456 -8.552 -13.712 1.00 83.88 177 SER A CA 1
ATOM 1451 C C . SER A 1 177 ? -7.973 -8.298 -13.763 1.00 83.88 177 SER A C 1
ATOM 1453 O O . SER A 1 177 ? -8.746 -9.203 -13.462 1.00 83.88 177 SER A O 1
ATOM 1455 N N . ASN A 1 178 ? -8.416 -7.097 -14.159 1.00 83.75 178 ASN A N 1
ATOM 1456 C CA . ASN A 1 178 ? -9.817 -6.655 -14.196 1.00 83.75 178 ASN A CA 1
ATOM 1457 C C . ASN A 1 178 ? -10.551 -6.759 -12.844 1.00 83.75 178 ASN A C 1
ATOM 1459 O O . ASN A 1 178 ? -11.757 -7.007 -12.814 1.00 83.75 178 ASN A O 1
ATOM 1463 N N . VAL A 1 179 ? -9.834 -6.596 -11.728 1.00 86.06 179 VAL A N 1
ATOM 1464 C CA . VAL A 1 179 ? -10.423 -6.608 -10.376 1.00 86.06 179 VAL A CA 1
ATOM 1465 C C . VAL A 1 179 ? -10.976 -5.236 -9.997 1.00 86.06 179 VAL A C 1
ATOM 1467 O O . VAL A 1 179 ? -11.998 -5.162 -9.323 1.00 86.06 179 VAL A O 1
ATOM 1470 N N . ILE A 1 180 ? -10.326 -4.164 -10.455 1.00 89.56 180 ILE A N 1
ATOM 1471 C CA . ILE A 1 180 ? -10.726 -2.780 -10.178 1.00 89.56 180 ILE A CA 1
ATOM 1472 C C . ILE A 1 180 ? -10.937 -1.997 -11.471 1.00 89.56 180 ILE A C 1
ATOM 1474 O O . ILE A 1 180 ? -10.250 -2.227 -12.472 1.00 89.56 180 ILE A O 1
ATOM 1478 N N . ASP A 1 181 ? -11.829 -1.009 -11.427 1.00 90.62 181 ASP A N 1
ATOM 1479 C CA . ASP A 1 181 ? -11.913 0.020 -12.466 1.00 90.62 181 ASP A CA 1
ATOM 1480 C C . ASP A 1 181 ? -10.987 1.189 -12.114 1.00 90.62 181 ASP A C 1
ATOM 1482 O O . ASP A 1 181 ? -11.383 2.134 -11.430 1.00 90.62 181 ASP A O 1
ATOM 1486 N N . TYR A 1 182 ? -9.746 1.121 -12.605 1.00 90.62 182 TYR A N 1
ATOM 1487 C CA . TYR A 1 182 ? -8.687 2.099 -12.329 1.00 90.62 182 TYR A CA 1
ATOM 1488 C C . TYR A 1 182 ? -9.114 3.557 -12.575 1.00 90.62 182 TYR A C 1
ATOM 1490 O O . TYR A 1 182 ? -8.646 4.452 -11.880 1.00 90.62 182 TYR A O 1
ATOM 1498 N N . SER A 1 183 ? -10.038 3.810 -13.510 1.00 90.50 183 SER A N 1
ATOM 1499 C CA . SER A 1 183 ? -10.480 5.170 -13.852 1.00 90.50 183 SER A CA 1
ATOM 1500 C C . SER A 1 183 ? -11.235 5.893 -12.727 1.00 90.50 183 SER A C 1
ATOM 1502 O O . SER A 1 183 ? -11.352 7.119 -12.755 1.00 90.50 183 SER A O 1
ATOM 1504 N N . LYS A 1 184 ? -11.736 5.158 -11.726 1.00 94.31 184 LYS A N 1
ATOM 1505 C CA . LYS A 1 184 ? -12.444 5.719 -10.561 1.00 94.31 184 LYS A CA 1
ATOM 1506 C C . LYS A 1 184 ? -11.510 6.157 -9.429 1.00 94.31 184 LYS A C 1
ATOM 1508 O O . LYS A 1 184 ? -11.958 6.822 -8.490 1.00 94.31 184 LYS A O 1
ATOM 1513 N N . TYR A 1 185 ? -10.244 5.755 -9.491 1.00 94.31 185 TYR A N 1
ATOM 1514 C CA . TYR A 1 185 ? -9.268 5.957 -8.429 1.00 94.31 185 TYR A CA 1
ATOM 1515 C C . TYR A 1 185 ? -8.454 7.231 -8.672 1.00 94.31 185 TYR A C 1
ATOM 1517 O O . TYR A 1 185 ? -7.899 7.441 -9.748 1.00 94.31 185 TYR A O 1
ATOM 1525 N N . ASP A 1 186 ? -8.352 8.080 -7.652 1.00 91.25 186 ASP A N 1
ATOM 1526 C CA . ASP A 1 186 ? -7.497 9.264 -7.653 1.00 91.25 186 ASP A CA 1
ATOM 1527 C C . ASP A 1 186 ? -6.054 8.865 -7.329 1.00 91.25 186 ASP A C 1
ATOM 1529 O O . ASP A 1 186 ? -5.607 8.866 -6.177 1.00 91.25 186 ASP A O 1
ATOM 1533 N N . VAL A 1 187 ? -5.343 8.473 -8.381 1.00 89.75 187 VAL A N 1
ATOM 1534 C CA . VAL A 1 187 ? -3.957 7.991 -8.333 1.00 89.75 187 VAL A CA 1
ATOM 1535 C C . VAL A 1 187 ? -2.921 9.103 -8.438 1.00 89.75 187 VAL A C 1
ATOM 1537 O O . VAL A 1 187 ? -1.733 8.824 -8.317 1.00 89.75 187 VAL A O 1
ATOM 1540 N N . ARG A 1 188 ? -3.344 10.362 -8.615 1.00 87.31 188 ARG A N 1
ATOM 1541 C CA . ARG A 1 188 ? -2.441 11.491 -8.896 1.00 87.31 188 ARG A CA 1
ATOM 1542 C C . ARG A 1 188 ? -1.334 11.636 -7.860 1.00 87.31 188 ARG A C 1
ATOM 1544 O O . ARG A 1 188 ? -0.206 11.911 -8.233 1.00 87.31 188 ARG A O 1
ATOM 1551 N N . TYR A 1 189 ? -1.647 11.425 -6.581 1.00 85.25 189 TYR A N 1
ATOM 1552 C CA . TYR A 1 189 ? -0.644 11.431 -5.514 1.00 85.25 189 TYR A CA 1
ATOM 1553 C C . TYR A 1 189 ? 0.435 10.360 -5.732 1.00 85.25 189 TYR A C 1
ATOM 1555 O O . TYR A 1 189 ? 1.626 10.662 -5.677 1.00 85.25 189 TYR A O 1
ATOM 1563 N N . LEU A 1 190 ? 0.011 9.118 -5.990 1.00 87.31 190 LEU A N 1
ATOM 1564 C CA . LEU A 1 190 ? 0.923 7.993 -6.174 1.00 87.31 190 LEU A CA 1
ATOM 1565 C C . LEU A 1 190 ? 1.759 8.168 -7.432 1.00 87.31 190 LEU A C 1
ATOM 1567 O O . LEU A 1 190 ? 2.948 7.900 -7.388 1.00 87.31 190 LEU A O 1
ATOM 1571 N N . GLU A 1 191 ? 1.158 8.617 -8.531 1.00 87.50 191 GLU A N 1
ATOM 1572 C CA . GLU A 1 191 ? 1.867 8.806 -9.796 1.00 87.50 191 GLU A CA 1
ATOM 1573 C C . GLU A 1 191 ? 2.839 9.992 -9.742 1.00 87.50 191 GLU A C 1
ATOM 1575 O O . GLU A 1 191 ? 3.983 9.839 -10.164 1.00 87.50 191 GLU A O 1
ATOM 1580 N N . ALA A 1 192 ? 2.440 11.118 -9.132 1.00 84.75 192 ALA A N 1
ATOM 1581 C CA . ALA A 1 192 ? 3.302 12.292 -8.971 1.00 84.75 192 ALA A CA 1
ATOM 1582 C C . ALA A 1 192 ? 4.583 11.971 -8.191 1.00 84.75 192 ALA A C 1
ATOM 1584 O O . ALA A 1 192 ? 5.644 12.495 -8.518 1.00 84.75 192 ALA A O 1
ATOM 1585 N N . TYR A 1 193 ? 4.509 11.058 -7.211 1.00 84.69 193 TYR A N 1
ATOM 1586 C CA . TYR A 1 193 ? 5.698 10.571 -6.515 1.00 84.69 193 TYR A CA 1
ATOM 1587 C C . TYR A 1 193 ? 6.750 10.040 -7.500 1.00 84.69 193 TYR A C 1
ATOM 1589 O O . TYR A 1 193 ? 7.918 10.369 -7.353 1.00 84.69 193 TYR A O 1
ATOM 1597 N N . PHE A 1 194 ? 6.360 9.272 -8.524 1.00 85.44 194 PHE A N 1
ATOM 1598 C CA . PHE A 1 194 ? 7.303 8.701 -9.495 1.00 85.44 194 PHE A CA 1
ATOM 1599 C C . PHE A 1 194 ? 7.746 9.686 -10.577 1.00 85.44 194 PHE A C 1
ATOM 1601 O O . PHE A 1 194 ? 8.883 9.586 -11.035 1.00 85.44 194 PHE A O 1
ATOM 1608 N N . ASP A 1 195 ? 6.894 10.640 -10.957 1.00 78.31 195 ASP A N 1
ATOM 1609 C CA . ASP A 1 195 ? 7.259 11.713 -11.893 1.00 78.31 195 ASP A CA 1
ATOM 1610 C C . ASP A 1 195 ? 8.357 12.630 -11.323 1.00 78.31 195 ASP A C 1
ATOM 1612 O O . ASP A 1 195 ? 9.197 13.144 -12.064 1.00 78.31 195 ASP A O 1
ATOM 1616 N N . GLU A 1 196 ? 8.363 12.822 -10.002 1.00 74.12 196 GLU A N 1
ATOM 1617 C CA . GLU A 1 196 ? 9.300 13.695 -9.285 1.00 74.12 196 GLU A CA 1
ATOM 1618 C C . GLU A 1 196 ? 10.551 12.963 -8.768 1.00 74.12 196 GLU A C 1
ATOM 1620 O O . GLU A 1 196 ? 11.474 13.601 -8.252 1.00 74.12 196 GLU A O 1
ATOM 1625 N N . LEU A 1 197 ? 10.618 11.633 -8.901 1.00 74.00 197 LEU A N 1
ATOM 1626 C CA . LEU A 1 197 ? 11.774 10.854 -8.461 1.00 74.00 197 LEU A CA 1
ATOM 1627 C C . LEU A 1 197 ? 12.989 11.118 -9.362 1.00 74.00 197 LEU A C 1
ATOM 1629 O O . LEU A 1 197 ? 13.097 10.608 -10.478 1.00 74.00 197 LEU A O 1
ATOM 1633 N N . TYR A 1 198 ? 13.964 11.848 -8.821 1.00 63.47 198 TYR A N 1
ATOM 1634 C CA . TYR A 1 198 ? 15.280 12.031 -9.429 1.00 63.47 198 TYR A CA 1
ATOM 1635 C C . TYR A 1 198 ? 16.334 11.226 -8.667 1.00 63.47 198 TYR A C 1
ATOM 1637 O O . TYR A 1 198 ? 16.593 11.474 -7.491 1.00 63.47 198 TYR A O 1
ATOM 1645 N N . PHE A 1 199 ? 16.977 10.280 -9.351 1.00 61.62 199 PHE A N 1
ATOM 1646 C CA . PHE A 1 199 ? 18.034 9.449 -8.774 1.00 61.62 199 PHE A CA 1
ATOM 1647 C C . PHE A 1 199 ? 19.426 9.947 -9.175 1.00 61.62 199 PHE A C 1
ATOM 1649 O O . PHE A 1 199 ? 19.697 10.219 -10.346 1.00 61.62 199 PHE A O 1
ATOM 1656 N N . ASN A 1 200 ? 20.329 10.028 -8.196 1.00 51.81 200 ASN A N 1
ATOM 1657 C CA . ASN A 1 200 ? 21.753 10.273 -8.426 1.00 51.81 200 ASN A CA 1
ATOM 1658 C C . ASN A 1 200 ? 22.484 8.947 -8.708 1.00 51.81 200 ASN A C 1
ATOM 1660 O O . ASN A 1 200 ? 21.976 7.870 -8.416 1.00 51.81 200 ASN A O 1
ATOM 1664 N N . SER A 1 201 ? 23.720 9.008 -9.212 1.00 51.12 201 SER A N 1
ATOM 1665 C CA . SER A 1 201 ? 24.510 7.823 -9.609 1.00 51.12 201 SER A CA 1
ATOM 1666 C C . SER A 1 201 ? 24.738 6.770 -8.510 1.00 51.12 201 SER A C 1
ATOM 1668 O O . SER A 1 201 ? 25.104 5.646 -8.835 1.00 51.12 201 SER A O 1
ATOM 1670 N N . ASN A 1 202 ? 24.556 7.124 -7.229 1.00 47.41 202 ASN A N 1
ATOM 1671 C CA . ASN A 1 202 ? 24.883 6.276 -6.072 1.00 47.41 202 ASN A CA 1
ATOM 1672 C C . ASN A 1 202 ? 23.668 5.592 -5.417 1.00 47.41 202 ASN A C 1
ATOM 1674 O O . ASN A 1 202 ? 23.861 4.704 -4.591 1.00 47.41 202 ASN A O 1
ATOM 1678 N N . ASP A 1 203 ? 22.439 5.998 -5.742 1.00 65.06 203 ASP A N 1
ATOM 1679 C CA . ASP A 1 203 ? 21.222 5.360 -5.233 1.00 65.06 203 ASP A CA 1
ATOM 1680 C C . ASP A 1 203 ? 20.195 5.344 -6.357 1.00 65.06 203 ASP A C 1
ATOM 1682 O O . ASP A 1 203 ? 19.762 6.396 -6.816 1.00 65.06 203 ASP A O 1
ATOM 1686 N N . SER A 1 204 ? 19.876 4.155 -6.862 1.00 74.69 204 SER A N 1
ATOM 1687 C CA . SER A 1 204 ? 18.981 3.981 -8.003 1.00 74.69 204 SER A CA 1
ATOM 1688 C C . SER A 1 204 ? 17.629 3.439 -7.551 1.00 74.69 204 SER A C 1
ATOM 1690 O O . SER A 1 204 ? 17.552 2.689 -6.575 1.00 74.69 204 SER A O 1
ATOM 1692 N N . PHE A 1 205 ? 16.572 3.746 -8.308 1.00 81.94 205 PHE A N 1
ATOM 1693 C CA . PHE A 1 205 ? 15.236 3.173 -8.110 1.00 81.94 205 PHE A CA 1
ATOM 1694 C C . PHE A 1 205 ? 15.279 1.648 -7.929 1.00 81.94 205 PHE A C 1
ATOM 1696 O O . PHE A 1 205 ? 14.665 1.089 -7.023 1.00 81.94 205 PHE A O 1
ATOM 1703 N N . ILE A 1 206 ? 16.069 0.986 -8.776 1.00 81.06 206 ILE A N 1
ATOM 1704 C CA . ILE A 1 206 ? 16.263 -0.462 -8.794 1.00 81.06 206 ILE A CA 1
ATOM 1705 C C . ILE A 1 206 ? 16.922 -0.951 -7.495 1.00 81.06 206 ILE A C 1
ATOM 1707 O O . ILE A 1 206 ? 16.450 -1.911 -6.888 1.00 81.06 206 ILE A O 1
ATOM 1711 N N . SER A 1 207 ? 17.960 -0.261 -7.014 1.00 78.62 207 SER A N 1
ATOM 1712 C CA . SER A 1 207 ? 18.630 -0.592 -5.748 1.00 78.62 207 SER A CA 1
ATOM 1713 C C . SER A 1 207 ? 17.667 -0.522 -4.560 1.00 78.62 207 SER A C 1
ATOM 1715 O O . SER A 1 207 ? 17.659 -1.420 -3.715 1.00 78.62 207 SER A O 1
ATOM 1717 N N . ARG A 1 208 ? 16.832 0.523 -4.495 1.00 84.81 208 ARG A N 1
ATOM 1718 C CA . ARG A 1 208 ? 15.816 0.671 -3.439 1.00 84.81 208 ARG A CA 1
ATOM 1719 C C . ARG A 1 208 ? 14.705 -0.365 -3.568 1.00 84.81 208 ARG A C 1
ATOM 1721 O O . ARG A 1 208 ? 14.283 -0.929 -2.561 1.00 84.81 208 ARG A O 1
ATOM 1728 N N . PHE A 1 209 ? 14.294 -0.693 -4.792 1.00 87.38 209 PHE A N 1
ATOM 1729 C CA . PHE A 1 209 ? 13.329 -1.762 -5.038 1.00 87.38 209 PHE A CA 1
ATOM 1730 C C . PHE A 1 209 ? 13.822 -3.122 -4.521 1.00 87.38 209 PHE A C 1
ATOM 1732 O O . PHE A 1 209 ? 13.055 -3.858 -3.904 1.00 87.38 209 PHE A O 1
ATOM 1739 N N . TYR A 1 210 ? 15.097 -3.467 -4.710 1.00 81.88 210 TYR A N 1
ATOM 1740 C CA . TYR A 1 210 ? 15.614 -4.734 -4.181 1.00 81.88 210 TYR A CA 1
ATOM 1741 C C . TYR A 1 210 ? 15.643 -4.779 -2.659 1.00 81.88 210 TYR A C 1
ATOM 1743 O O . TYR A 1 210 ? 15.281 -5.802 -2.080 1.00 81.88 210 TYR A O 1
ATOM 1751 N N . LYS A 1 211 ? 15.977 -3.659 -2.007 1.00 85.69 211 LYS A N 1
ATOM 1752 C CA . LYS A 1 211 ? 15.861 -3.544 -0.548 1.00 85.69 211 LYS A CA 1
ATOM 1753 C C . LYS A 1 211 ? 14.416 -3.756 -0.091 1.00 85.69 211 LYS A C 1
ATOM 1755 O O . LYS A 1 211 ? 14.195 -4.538 0.828 1.00 85.69 211 LYS A O 1
ATOM 1760 N N . LEU A 1 212 ? 13.436 -3.126 -0.751 1.00 90.19 212 LEU A N 1
ATOM 1761 C CA . LEU A 1 212 ? 12.009 -3.365 -0.490 1.00 90.19 212 LEU A CA 1
ATOM 1762 C C . LEU A 1 212 ? 11.676 -4.857 -0.578 1.00 90.19 212 LEU A C 1
ATOM 1764 O O . LEU A 1 212 ? 11.032 -5.408 0.311 1.00 90.19 212 LEU A O 1
ATOM 1768 N N . TYR A 1 213 ? 12.118 -5.510 -1.650 1.00 85.56 213 TYR A N 1
ATOM 1769 C CA . TYR A 1 213 ? 11.810 -6.911 -1.895 1.00 85.56 213 TYR A CA 1
ATOM 1770 C C . TYR A 1 213 ? 12.365 -7.828 -0.787 1.00 85.56 213 TYR A C 1
ATOM 1772 O O . TYR A 1 213 ? 11.655 -8.713 -0.305 1.00 85.56 213 TYR A O 1
ATOM 1780 N N . ASP A 1 214 ? 13.592 -7.574 -0.325 1.00 85.31 214 ASP A N 1
ATOM 1781 C CA . ASP A 1 214 ? 14.190 -8.291 0.807 1.00 85.31 214 ASP A CA 1
ATOM 1782 C C . ASP A 1 214 ? 13.454 -8.027 2.131 1.00 85.31 214 ASP A C 1
ATOM 1784 O O . ASP A 1 214 ? 13.293 -8.939 2.944 1.00 85.31 214 ASP A O 1
ATOM 1788 N N . GLU A 1 215 ? 12.987 -6.799 2.367 1.00 88.31 215 GLU A N 1
ATOM 1789 C CA . GLU A 1 215 ? 12.199 -6.468 3.559 1.00 88.31 215 GLU A CA 1
ATOM 1790 C C . GLU A 1 215 ? 10.813 -7.137 3.536 1.00 88.31 215 GLU A C 1
ATOM 1792 O O . GLU A 1 215 ? 10.346 -7.615 4.572 1.00 88.31 215 GLU A O 1
ATOM 1797 N N . ILE A 1 216 ? 10.176 -7.268 2.367 1.00 89.31 216 ILE A N 1
ATOM 1798 C CA . ILE A 1 216 ? 8.930 -8.041 2.206 1.00 89.31 216 ILE A CA 1
ATOM 1799 C C . ILE A 1 216 ? 9.148 -9.512 2.565 1.00 89.31 216 ILE A C 1
ATOM 1801 O O . ILE A 1 216 ? 8.335 -10.086 3.290 1.00 89.31 216 ILE A O 1
ATOM 1805 N N . ASP A 1 217 ? 10.258 -10.113 2.131 1.00 83.06 217 ASP A N 1
ATOM 1806 C CA . ASP A 1 217 ? 10.611 -11.492 2.496 1.00 83.06 217 ASP A CA 1
ATOM 1807 C C . ASP A 1 217 ? 10.848 -11.653 4.015 1.00 83.06 217 ASP A C 1
ATOM 1809 O O . ASP A 1 217 ? 10.624 -12.733 4.568 1.00 83.06 217 ASP A O 1
ATOM 1813 N N . LYS A 1 218 ? 11.240 -10.578 4.715 1.00 86.94 218 LYS A N 1
ATOM 1814 C CA . LYS A 1 218 ? 11.342 -10.528 6.187 1.00 86.94 218 LYS A CA 1
ATOM 1815 C C . LYS A 1 218 ? 10.012 -10.229 6.891 1.00 86.94 218 LYS A C 1
ATOM 1817 O O . LYS A 1 218 ? 9.977 -10.203 8.121 1.00 86.94 218 LYS A O 1
ATOM 1822 N N . GLY A 1 219 ? 8.924 -10.040 6.144 1.00 87.00 219 GLY A N 1
ATOM 1823 C CA . GLY A 1 219 ? 7.580 -9.813 6.676 1.00 87.00 219 GLY A CA 1
ATOM 1824 C C . GLY A 1 219 ? 7.154 -8.346 6.738 1.00 87.00 219 GLY A C 1
ATOM 1825 O O . GLY A 1 219 ? 6.234 -8.029 7.498 1.00 87.00 219 GLY A O 1
ATOM 1826 N N . LEU A 1 220 ? 7.781 -7.445 5.966 1.00 90.38 220 LEU A N 1
ATOM 1827 C CA . LEU A 1 220 ? 7.345 -6.048 5.876 1.00 90.38 220 LEU A CA 1
ATOM 1828 C C . LEU A 1 220 ? 5.848 -5.982 5.552 1.00 90.38 220 LEU A C 1
ATOM 1830 O O . LEU A 1 220 ? 5.385 -6.440 4.508 1.00 90.38 220 LEU A O 1
ATOM 1834 N N . TRP A 1 221 ? 5.105 -5.424 6.503 1.00 91.44 221 TRP A N 1
ATOM 1835 C CA . TRP A 1 221 ? 3.659 -5.209 6.465 1.00 91.44 221 TRP A CA 1
ATOM 1836 C C . TRP A 1 221 ? 2.797 -6.429 6.099 1.00 91.44 221 TRP A C 1
ATOM 1838 O O . TRP A 1 221 ? 1.652 -6.254 5.678 1.00 91.44 221 TRP A O 1
ATOM 1848 N N . ALA A 1 222 ? 3.335 -7.643 6.267 1.00 86.69 222 ALA A N 1
ATOM 1849 C CA . ALA A 1 222 ? 2.730 -8.896 5.807 1.00 86.69 222 ALA A CA 1
ATOM 1850 C C . ALA A 1 222 ? 2.367 -8.891 4.306 1.00 86.69 222 ALA A C 1
ATOM 1852 O O . ALA A 1 222 ? 1.436 -9.572 3.878 1.00 86.69 222 ALA A O 1
ATOM 1853 N N . ILE A 1 223 ? 3.093 -8.118 3.484 1.00 87.50 223 ILE A N 1
ATOM 1854 C CA . ILE A 1 223 ? 2.831 -8.028 2.038 1.00 87.50 223 ILE A CA 1
ATOM 1855 C C . ILE A 1 223 ? 2.962 -9.405 1.387 1.00 87.50 223 ILE A C 1
ATOM 1857 O O . ILE A 1 223 ? 2.170 -9.744 0.517 1.00 87.50 223 ILE A O 1
ATOM 1861 N N . ASN A 1 224 ? 3.909 -10.229 1.849 1.00 81.94 224 ASN A N 1
ATOM 1862 C CA . ASN A 1 224 ? 4.121 -11.616 1.419 1.00 81.94 224 ASN A CA 1
ATOM 1863 C C . ASN A 1 224 ? 2.887 -12.530 1.556 1.00 81.94 224 ASN A C 1
ATOM 1865 O O . ASN A 1 224 ? 2.877 -13.601 0.953 1.00 81.94 224 ASN A O 1
ATOM 1869 N N . GLU A 1 225 ? 1.866 -12.116 2.308 1.00 82.94 225 GLU A N 1
ATOM 1870 C CA . GLU A 1 225 ? 0.598 -12.832 2.500 1.00 82.94 225 GLU A CA 1
ATOM 1871 C C . GLU A 1 225 ? -0.539 -12.293 1.609 1.00 82.94 225 GLU A C 1
ATOM 1873 O O . GLU A 1 225 ? -1.681 -12.743 1.702 1.00 82.94 225 GLU A O 1
ATOM 1878 N N . TRP A 1 226 ? -0.270 -11.297 0.760 1.00 85.06 226 TRP A N 1
ATOM 1879 C CA . TRP A 1 226 ? -1.283 -10.694 -0.100 1.00 85.06 226 TRP A CA 1
ATOM 1880 C C . TRP A 1 226 ? -1.600 -11.581 -1.300 1.00 85.06 226 TRP A C 1
ATOM 1882 O O . TRP A 1 226 ? -0.761 -11.771 -2.182 1.00 85.06 226 TRP A O 1
ATOM 1892 N N . GLU A 1 227 ? -2.848 -12.039 -1.353 1.00 77.38 227 GLU A N 1
ATOM 1893 C CA . GLU A 1 227 ? -3.408 -12.865 -2.419 1.00 77.38 227 GLU A CA 1
ATOM 1894 C C . GLU A 1 227 ? -4.739 -12.268 -2.905 1.00 77.38 227 GLU A C 1
ATOM 1896 O O . GLU A 1 227 ? -5.521 -11.757 -2.101 1.00 77.38 227 GLU A O 1
ATOM 1901 N N . ILE A 1 228 ? -5.039 -12.372 -4.206 1.00 67.94 228 ILE A N 1
ATOM 1902 C CA . ILE A 1 228 ? -6.404 -12.126 -4.704 1.00 67.94 228 ILE A CA 1
ATOM 1903 C C . ILE A 1 228 ? -7.267 -13.331 -4.306 1.00 67.94 228 ILE A C 1
ATOM 1905 O O . ILE A 1 228 ? -6.918 -14.478 -4.596 1.00 67.94 228 ILE A O 1
ATOM 1909 N N . ASN A 1 229 ? -8.418 -13.099 -3.670 1.00 58.91 229 ASN A N 1
ATOM 1910 C CA . ASN A 1 229 ? -9.355 -14.181 -3.363 1.00 58.91 229 ASN A CA 1
ATOM 1911 C C . ASN A 1 229 ? -9.762 -14.939 -4.648 1.00 58.91 229 ASN A C 1
ATOM 1913 O O . ASN A 1 229 ? -10.237 -14.340 -5.610 1.00 58.91 229 ASN A O 1
ATOM 1917 N N . LYS A 1 230 ? -9.545 -16.265 -4.630 1.00 46.00 230 LYS A N 1
ATOM 1918 C CA . LYS A 1 230 ? -9.736 -17.266 -5.704 1.00 46.00 230 LYS A CA 1
ATOM 1919 C C . LYS A 1 230 ? -10.713 -16.888 -6.840 1.00 46.00 230 LYS A C 1
ATOM 1921 O O . LYS A 1 230 ? -11.901 -16.710 -6.558 1.00 46.00 230 LYS A O 1
ATOM 1926 N N . PRO A 1 231 ? -10.312 -16.989 -8.126 1.00 42.25 231 PRO A N 1
ATOM 1927 C CA . PRO A 1 231 ? -11.279 -17.260 -9.186 1.00 42.25 231 PRO A CA 1
ATOM 1928 C C . PRO A 1 231 ? -11.926 -18.647 -8.971 1.00 42.25 231 PRO A C 1
ATOM 1930 O O . PRO A 1 231 ? -11.325 -19.519 -8.327 1.00 42.25 231 PRO A O 1
ATOM 1933 N N . PRO A 1 232 ? -13.145 -18.887 -9.490 1.00 40.19 232 PRO A N 1
ATOM 1934 C CA . PRO A 1 232 ? -13.760 -20.206 -9.431 1.00 40.19 232 PRO A CA 1
ATOM 1935 C C . PRO A 1 232 ? -12.826 -21.237 -10.087 1.00 40.19 232 PRO A C 1
ATOM 1937 O O . PRO A 1 232 ? -12.299 -20.984 -11.163 1.00 40.19 232 PRO A O 1
ATOM 1940 N N . THR A 1 233 ? -12.606 -22.343 -9.372 1.00 46.28 233 THR A N 1
ATOM 1941 C CA . THR A 1 233 ? -11.884 -23.593 -9.702 1.00 46.28 233 THR A CA 1
ATOM 1942 C C . THR A 1 233 ? -11.280 -23.763 -11.110 1.00 46.28 233 THR A C 1
ATOM 1944 O O . THR A 1 233 ? -11.971 -23.600 -12.107 1.00 46.28 233 THR A O 1
ATOM 1947 N N . ASP A 1 234 ? -10.024 -24.246 -11.118 1.00 40.78 234 ASP A N 1
ATOM 1948 C CA . ASP A 1 234 ? -9.255 -24.908 -12.204 1.00 40.78 234 ASP A CA 1
ATOM 1949 C C . ASP A 1 234 ? -8.010 -24.177 -12.744 1.00 40.78 234 ASP A C 1
ATOM 1951 O O . ASP A 1 234 ? -7.342 -24.682 -13.647 1.00 40.78 234 ASP A O 1
ATOM 1955 N N . GLN A 1 235 ? -7.594 -23.058 -12.143 1.00 40.59 235 GLN A N 1
ATOM 1956 C CA . GLN A 1 235 ? -6.290 -22.444 -12.432 1.00 40.59 235 GLN A CA 1
ATOM 1957 C C . GLN A 1 235 ? -5.359 -22.538 -11.221 1.00 40.59 235 GLN A C 1
ATOM 1959 O O . GLN A 1 235 ? -5.766 -22.313 -10.081 1.00 40.59 235 GLN A O 1
ATOM 1964 N N . ALA A 1 236 ? -4.117 -22.963 -11.465 1.00 42.84 236 ALA A N 1
ATOM 1965 C CA . ALA A 1 236 ? -3.138 -23.222 -10.420 1.00 42.84 236 ALA A CA 1
ATOM 1966 C C . ALA A 1 236 ? -2.880 -21.966 -9.571 1.00 42.84 236 ALA A C 1
ATOM 1968 O O . ALA A 1 236 ? -2.685 -20.878 -10.101 1.00 42.84 236 ALA A O 1
ATOM 1969 N N . TYR A 1 237 ? -2.798 -22.178 -8.255 1.00 44.38 237 TYR A N 1
ATOM 1970 C CA . TYR A 1 237 ? -2.510 -21.232 -7.162 1.00 44.38 237 TYR A CA 1
ATOM 1971 C C . TYR A 1 237 ? -1.295 -20.312 -7.354 1.00 44.38 237 TYR A C 1
ATOM 1973 O O . TYR A 1 237 ? -1.049 -19.448 -6.518 1.00 44.38 237 TYR A O 1
ATOM 1981 N N . PHE A 1 238 ? -0.506 -20.527 -8.407 1.00 41.59 238 PHE A N 1
ATOM 1982 C CA . PHE A 1 238 ? 0.703 -19.765 -8.641 1.00 41.59 238 PHE A CA 1
ATOM 1983 C C . PHE A 1 238 ? 0.395 -18.292 -8.879 1.00 41.59 238 PHE A C 1
ATOM 1985 O O . PHE A 1 238 ? 1.156 -17.511 -8.341 1.00 41.59 238 PHE A O 1
ATOM 1992 N N . THR A 1 239 ? -0.713 -17.928 -9.547 1.00 46.94 239 THR A N 1
ATOM 1993 C CA . THR A 1 239 ? -1.092 -16.567 -10.005 1.00 46.94 239 THR A CA 1
ATOM 1994 C C . THR A 1 239 ? -1.361 -15.509 -8.899 1.00 46.94 239 THR A C 1
ATOM 1996 O O . THR A 1 239 ? -2.017 -14.504 -9.162 1.00 46.94 239 THR A O 1
ATOM 1999 N N . LEU A 1 240 ? -0.960 -15.728 -7.638 1.00 59.47 240 LEU A N 1
ATOM 2000 C CA . LEU A 1 240 ? -1.509 -15.006 -6.474 1.00 59.47 240 LEU A CA 1
ATOM 2001 C C . LEU A 1 240 ? -0.489 -14.526 -5.427 1.00 59.47 240 LEU A C 1
ATOM 2003 O O . LEU A 1 240 ? -0.906 -13.930 -4.445 1.00 59.47 240 LEU A O 1
ATOM 2007 N N . MET A 1 241 ? 0.817 -14.743 -5.606 1.00 69.94 241 MET A N 1
ATOM 2008 C CA . MET A 1 241 ? 1.832 -14.364 -4.602 1.00 69.94 241 MET A CA 1
ATOM 2009 C C . MET A 1 241 ? 2.542 -13.047 -4.947 1.00 69.94 241 MET A C 1
ATOM 2011 O O . MET A 1 241 ? 2.657 -12.675 -6.118 1.00 69.94 241 MET A O 1
ATOM 2015 N N . THR A 1 242 ? 3.118 -12.382 -3.941 1.00 74.62 242 THR A N 1
ATOM 2016 C CA . THR A 1 242 ? 3.962 -11.177 -4.110 1.00 74.62 242 THR A CA 1
ATOM 2017 C C . THR A 1 242 ? 5.049 -11.324 -5.151 1.00 74.62 242 THR A C 1
ATOM 2019 O O . THR A 1 242 ? 5.328 -10.387 -5.893 1.00 74.62 242 THR A O 1
ATOM 2022 N N . SER A 1 243 ? 5.609 -12.525 -5.280 1.00 74.62 243 SER A N 1
ATOM 2023 C CA . SER A 1 243 ? 6.631 -12.849 -6.271 1.00 74.62 243 SER A CA 1
ATOM 2024 C C . SER A 1 243 ? 6.186 -12.751 -7.727 1.00 74.62 243 SER A C 1
ATOM 2026 O O . SER A 1 243 ? 7.005 -12.955 -8.623 1.00 74.62 243 SER A O 1
ATOM 2028 N N . GLN A 1 244 ? 4.911 -12.473 -7.978 1.00 75.81 244 GLN A N 1
ATOM 2029 C CA . GLN A 1 244 ? 4.369 -12.288 -9.316 1.00 75.81 244 GLN A CA 1
ATOM 2030 C C . GLN A 1 244 ? 3.837 -10.882 -9.540 1.00 75.81 244 GLN A C 1
ATOM 2032 O O . GLN A 1 244 ? 4.251 -10.227 -10.497 1.00 75.81 244 GLN A O 1
ATOM 2037 N N . TRP A 1 245 ? 2.963 -10.399 -8.654 1.00 83.94 245 TRP A N 1
ATOM 2038 C CA . TRP A 1 245 ? 2.331 -9.099 -8.853 1.00 83.94 245 TRP A CA 1
ATOM 2039 C C . TRP A 1 245 ? 3.294 -7.937 -8.622 1.00 83.94 245 TRP A C 1
ATOM 2041 O O . TRP A 1 245 ? 3.203 -6.931 -9.321 1.00 83.94 245 TRP A O 1
ATOM 2051 N N . LEU A 1 246 ? 4.251 -8.074 -7.698 1.00 87.19 246 LEU A N 1
ATOM 2052 C CA . LEU A 1 246 ? 5.203 -7.006 -7.406 1.00 87.19 246 LEU A CA 1
ATOM 2053 C C . LEU A 1 246 ? 6.222 -6.827 -8.550 1.00 87.19 246 LEU A C 1
ATOM 2055 O O . LEU A 1 246 ? 6.390 -5.693 -8.994 1.00 87.19 246 LEU A O 1
ATOM 2059 N N . PRO A 1 247 ? 6.825 -7.893 -9.129 1.00 84.50 247 PRO A N 1
ATOM 2060 C CA . PRO A 1 247 ? 7.617 -7.757 -10.354 1.00 84.50 247 PRO A CA 1
ATOM 2061 C C . PRO A 1 247 ? 6.813 -7.262 -11.561 1.00 84.50 247 PRO A C 1
ATOM 2063 O O . PRO A 1 247 ? 7.336 -6.496 -12.363 1.00 84.50 247 PRO A O 1
ATOM 2066 N N . PHE A 1 248 ? 5.550 -7.674 -11.711 1.00 85.81 248 PHE A N 1
ATOM 2067 C CA . PHE A 1 248 ? 4.697 -7.156 -12.783 1.00 85.81 248 PHE A CA 1
ATOM 2068 C C . PHE A 1 248 ? 4.466 -5.645 -12.627 1.00 85.81 248 PHE A C 1
ATOM 2070 O O . PHE A 1 248 ? 4.699 -4.887 -13.567 1.00 85.81 248 PHE A O 1
ATOM 2077 N N . GLY A 1 249 ? 4.083 -5.198 -11.429 1.00 89.81 249 GLY A N 1
ATOM 2078 C CA . GLY A 1 249 ? 3.897 -3.785 -11.111 1.00 89.81 249 GLY A CA 1
ATOM 2079 C C . GLY A 1 249 ? 5.169 -2.958 -11.298 1.00 89.81 249 GLY A C 1
ATOM 2080 O O . GLY A 1 249 ? 5.111 -1.900 -11.921 1.00 89.81 249 GLY A O 1
ATOM 2081 N N . LEU A 1 250 ? 6.324 -3.485 -10.873 1.00 89.12 250 LEU A N 1
ATOM 2082 C CA . LEU A 1 250 ? 7.636 -2.888 -11.133 1.00 89.12 250 LEU A CA 1
ATOM 2083 C C . LEU A 1 250 ? 7.849 -2.610 -12.623 1.00 89.12 250 LEU A C 1
ATOM 2085 O O . LEU A 1 250 ? 8.255 -1.511 -12.986 1.00 89.12 250 LEU A O 1
ATOM 2089 N N . LEU A 1 251 ? 7.582 -3.591 -13.489 1.00 88.81 251 LEU A N 1
ATOM 2090 C CA . LEU A 1 251 ? 7.783 -3.428 -14.928 1.00 88.81 251 LEU A CA 1
ATOM 2091 C C . LEU A 1 251 ? 6.873 -2.351 -15.510 1.00 88.81 251 LEU A C 1
ATOM 2093 O O . LEU A 1 251 ? 7.330 -1.568 -16.334 1.00 88.81 251 LEU A O 1
ATOM 2097 N N . ILE A 1 252 ? 5.617 -2.269 -15.063 1.00 90.38 252 ILE A N 1
ATOM 2098 C CA . ILE A 1 252 ? 4.714 -1.190 -15.481 1.00 90.38 252 ILE A CA 1
ATOM 2099 C C . ILE A 1 252 ? 5.247 0.174 -15.024 1.00 90.38 252 ILE A C 1
ATOM 2101 O O . ILE A 1 252 ? 5.256 1.101 -15.825 1.00 90.38 252 ILE A O 1
ATOM 2105 N N . ILE A 1 253 ? 5.739 0.296 -13.785 1.00 90.19 253 ILE A N 1
ATOM 2106 C CA . ILE A 1 253 ? 6.344 1.536 -13.268 1.00 90.19 253 ILE A CA 1
ATOM 2107 C C . ILE A 1 253 ? 7.565 1.929 -14.115 1.00 90.19 253 ILE A C 1
ATOM 2109 O O . ILE A 1 253 ? 7.611 3.030 -14.654 1.00 90.19 253 ILE A O 1
ATOM 2113 N N . LEU A 1 254 ? 8.518 1.016 -14.310 1.00 86.81 254 LEU A N 1
ATOM 2114 C CA . LEU A 1 254 ? 9.725 1.261 -15.109 1.00 86.81 254 LEU A CA 1
ATOM 2115 C C . LEU A 1 254 ? 9.412 1.622 -16.567 1.00 86.81 254 LEU A C 1
ATOM 2117 O O . LEU A 1 254 ? 10.108 2.433 -17.170 1.00 86.81 254 LEU A O 1
ATOM 2121 N N . LEU A 1 255 ? 8.372 1.017 -17.143 1.00 86.19 255 LEU A N 1
ATOM 2122 C CA . LEU A 1 255 ? 7.932 1.324 -18.499 1.00 86.19 255 LEU A CA 1
ATOM 2123 C C . LEU A 1 255 ? 7.137 2.625 -18.587 1.00 86.19 255 LEU A C 1
ATOM 2125 O O . LEU A 1 255 ? 7.124 3.197 -19.670 1.00 86.19 255 LEU A O 1
ATOM 2129 N N . LYS A 1 256 ? 6.466 3.075 -17.519 1.00 86.06 256 LYS A N 1
ATOM 2130 C CA . LYS A 1 256 ? 5.665 4.310 -17.511 1.00 86.06 256 LYS A CA 1
ATOM 2131 C C . LYS A 1 256 ? 6.523 5.552 -17.231 1.00 86.06 256 LYS A C 1
ATOM 2133 O O . LYS A 1 256 ? 6.280 6.578 -17.856 1.00 86.06 256 LYS A O 1
ATOM 2138 N N . TYR A 1 257 ? 7.539 5.451 -16.369 1.00 84.75 257 TYR A N 1
ATOM 2139 C CA . TYR A 1 257 ? 8.334 6.595 -15.896 1.00 84.75 257 TYR A CA 1
ATOM 2140 C C . TYR A 1 257 ? 9.800 6.526 -16.351 1.00 84.75 257 TYR A C 1
ATOM 2142 O O . TYR A 1 257 ? 10.610 5.770 -15.811 1.00 84.75 257 TYR A O 1
ATOM 2150 N N . ASP A 1 258 ? 10.161 7.369 -17.319 1.00 70.94 258 ASP A N 1
ATOM 2151 C CA . ASP A 1 258 ? 11.472 7.343 -17.988 1.00 70.94 258 ASP A CA 1
ATOM 2152 C C . ASP A 1 258 ? 12.671 7.603 -17.081 1.00 70.94 258 ASP A C 1
ATOM 2154 O O . ASP A 1 258 ? 13.741 7.027 -17.278 1.00 70.94 258 ASP A O 1
ATOM 2158 N N . GLY A 1 259 ? 12.502 8.464 -16.075 1.00 72.38 259 GLY A N 1
ATOM 2159 C CA . GLY A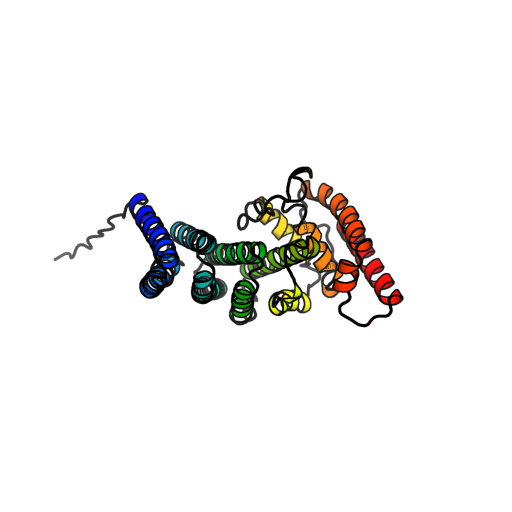 1 259 ? 13.582 8.880 -15.176 1.00 72.38 259 GLY A CA 1
ATOM 2160 C C . GLY A 1 259 ? 14.129 7.760 -14.286 1.00 72.38 259 GLY A C 1
ATOM 2161 O O . GLY A 1 259 ? 15.174 7.931 -13.659 1.00 72.38 259 GLY A O 1
ATOM 2162 N N . LEU A 1 260 ? 13.451 6.610 -14.232 1.00 78.31 260 LEU A N 1
ATOM 2163 C CA . LEU A 1 260 ? 13.775 5.519 -13.313 1.00 78.31 260 LEU A CA 1
ATOM 2164 C C . LEU A 1 260 ? 14.826 4.544 -13.866 1.00 78.31 260 LEU A C 1
ATOM 2166 O O . LEU A 1 260 ? 15.438 3.802 -13.094 1.00 78.31 260 LEU A O 1
ATOM 2170 N N . ILE A 1 261 ? 15.061 4.544 -15.183 1.00 69.19 261 ILE A N 1
ATOM 2171 C CA . ILE A 1 261 ? 16.025 3.663 -15.854 1.00 69.19 261 ILE A CA 1
ATOM 2172 C C . ILE A 1 261 ? 17.244 4.488 -16.288 1.00 69.19 261 ILE A C 1
ATOM 2174 O O . ILE A 1 261 ? 17.228 5.156 -17.319 1.00 69.19 261 ILE A O 1
ATOM 2178 N N . SER A 1 262 ? 18.340 4.408 -15.528 1.00 64.19 262 SER A N 1
ATOM 2179 C CA . SER A 1 262 ? 19.627 5.009 -15.912 1.00 64.19 262 SER A CA 1
ATOM 2180 C C . SER A 1 262 ? 20.594 3.948 -16.439 1.00 64.19 262 SER A C 1
ATOM 2182 O O . SER A 1 262 ? 20.865 2.942 -15.781 1.00 64.19 262 SER A O 1
ATOM 2184 N N . THR A 1 263 ? 21.167 4.198 -17.619 1.00 54.31 263 THR A N 1
ATOM 2185 C CA . THR A 1 263 ? 22.150 3.317 -18.274 1.00 54.31 263 THR A CA 1
ATOM 2186 C C . THR A 1 263 ? 23.560 3.420 -17.692 1.00 54.31 263 THR A C 1
ATOM 2188 O O . THR A 1 263 ? 24.425 2.643 -18.083 1.00 54.31 263 THR A O 1
ATOM 2191 N N . ASN A 1 264 ? 23.812 4.386 -16.804 1.00 57.31 264 ASN A N 1
ATOM 2192 C CA . ASN A 1 264 ? 25.156 4.703 -16.305 1.00 57.31 264 ASN A CA 1
ATOM 2193 C C . ASN A 1 264 ? 25.363 4.337 -14.829 1.00 57.31 264 ASN A C 1
ATOM 2195 O O . ASN A 1 264 ? 26.392 4.696 -14.258 1.00 57.31 264 ASN A O 1
ATOM 2199 N N . ASN A 1 265 ? 24.395 3.671 -14.202 1.00 61.31 265 ASN A N 1
ATOM 2200 C CA . ASN A 1 265 ? 24.509 3.282 -12.802 1.00 61.31 265 ASN A CA 1
ATOM 2201 C C . ASN A 1 265 ? 25.270 1.958 -12.684 1.00 61.31 265 ASN A C 1
ATOM 2203 O O . ASN A 1 265 ? 25.065 1.038 -13.477 1.00 61.31 265 ASN A O 1
ATOM 2207 N N . ASP A 1 266 ? 26.141 1.872 -11.682 1.00 61.09 266 ASP A N 1
ATOM 2208 C CA . ASP A 1 266 ? 26.797 0.625 -11.311 1.00 61.09 266 ASP A CA 1
ATOM 2209 C C . ASP A 1 266 ? 25.864 -0.180 -10.398 1.00 61.09 266 ASP A C 1
ATOM 2211 O O . ASP A 1 266 ? 25.539 0.241 -9.287 1.00 61.09 266 ASP A O 1
ATOM 2215 N N . TYR A 1 267 ? 25.395 -1.323 -10.896 1.00 61.81 267 TYR A N 1
ATOM 2216 C CA . TYR A 1 267 ? 24.493 -2.225 -10.176 1.00 61.81 267 TYR A CA 1
ATOM 2217 C C . TYR A 1 267 ? 25.237 -3.378 -9.485 1.00 61.81 267 TYR A C 1
ATOM 2219 O O . TYR A 1 267 ? 24.607 -4.196 -8.816 1.00 61.81 267 TYR A O 1
ATOM 2227 N N . SER A 1 268 ? 26.567 -3.454 -9.628 1.00 60.84 268 SER A N 1
ATOM 2228 C CA . SER A 1 268 ? 27.367 -4.594 -9.161 1.00 60.84 268 SER A CA 1
ATOM 2229 C C . SER A 1 268 ? 27.428 -4.737 -7.635 1.00 60.84 268 SER A C 1
ATOM 2231 O O . SER A 1 268 ? 27.643 -5.841 -7.135 1.00 60.84 268 SER A O 1
ATOM 2233 N N . ASP A 1 269 ? 27.161 -3.655 -6.900 1.00 60.59 269 ASP A N 1
ATOM 2234 C CA . ASP A 1 269 ? 27.159 -3.622 -5.433 1.00 60.59 269 ASP A CA 1
ATOM 2235 C C . ASP A 1 269 ? 25.799 -3.973 -4.801 1.00 60.59 269 ASP A C 1
ATOM 2237 O O . ASP A 1 269 ? 25.663 -3.973 -3.575 1.00 60.59 269 ASP A O 1
ATOM 2241 N N . ILE A 1 270 ? 24.770 -4.276 -5.601 1.00 63.69 270 ILE A N 1
ATOM 2242 C CA . ILE A 1 270 ? 23.459 -4.661 -5.073 1.00 63.69 270 ILE A CA 1
ATOM 2243 C C . ILE A 1 270 ? 23.532 -6.110 -4.563 1.00 63.69 270 ILE A C 1
ATOM 2245 O O . ILE A 1 270 ? 23.747 -7.034 -5.352 1.00 63.69 270 ILE A O 1
ATOM 2249 N N . PRO A 1 271 ? 23.308 -6.363 -3.260 1.00 62.50 271 PRO A N 1
ATOM 2250 C CA . PRO A 1 271 ? 23.225 -7.723 -2.752 1.00 62.50 271 PRO A CA 1
ATOM 2251 C C . PRO A 1 271 ? 21.921 -8.368 -3.239 1.00 62.50 271 PRO A C 1
ATOM 2253 O O . PRO A 1 271 ? 20.845 -8.091 -2.721 1.00 62.50 271 PRO A O 1
ATOM 2256 N N . LEU A 1 272 ? 22.014 -9.235 -4.247 1.00 64.00 272 LEU A N 1
ATOM 2257 C CA . LEU A 1 272 ? 20.864 -9.949 -4.801 1.00 64.00 272 LEU A CA 1
ATOM 2258 C C . LEU A 1 272 ? 20.673 -11.300 -4.096 1.00 64.00 272 LEU A C 1
ATOM 2260 O O . LEU A 1 272 ? 21.553 -12.165 -4.099 1.00 64.00 272 LEU A O 1
ATOM 2264 N N . ASN A 1 273 ? 19.494 -11.516 -3.515 1.00 63.78 273 ASN A N 1
ATOM 2265 C CA . ASN A 1 273 ? 19.102 -12.802 -2.936 1.00 63.78 273 ASN A CA 1
ATOM 2266 C C . ASN A 1 273 ? 18.996 -13.894 -4.034 1.00 63.78 273 ASN A C 1
ATOM 2268 O O . ASN A 1 273 ? 18.481 -13.610 -5.114 1.00 63.78 273 ASN A O 1
ATOM 2272 N N . PRO A 1 274 ? 19.395 -15.166 -3.800 1.00 56.62 274 PRO A N 1
ATOM 2273 C CA . PRO A 1 274 ? 19.260 -16.269 -4.766 1.00 56.62 274 PRO A CA 1
ATOM 2274 C C . PRO A 1 274 ? 17.891 -16.433 -5.455 1.00 56.62 274 PRO A C 1
ATOM 2276 O O . PRO A 1 274 ? 17.831 -16.953 -6.573 1.00 56.62 274 PRO A O 1
ATOM 2279 N N . ARG A 1 275 ? 16.787 -15.991 -4.830 1.00 60.31 275 ARG A N 1
ATOM 2280 C CA . ARG A 1 275 ? 15.452 -15.956 -5.464 1.00 60.31 275 ARG A CA 1
ATOM 2281 C C . ARG A 1 275 ? 15.367 -15.013 -6.669 1.00 60.31 275 ARG A C 1
ATOM 2283 O O . ARG A 1 275 ? 14.582 -15.273 -7.577 1.00 60.31 275 ARG A O 1
ATOM 2290 N N . PHE A 1 276 ? 16.200 -13.982 -6.722 1.00 58.25 276 PHE A N 1
ATOM 2291 C CA . PHE A 1 276 ? 16.247 -12.997 -7.800 1.00 58.25 276 PHE A CA 1
ATOM 2292 C C . PHE A 1 276 ? 16.508 -13.623 -9.181 1.00 58.25 276 PHE A C 1
ATOM 2294 O O . PHE A 1 276 ? 15.889 -13.246 -10.172 1.00 58.25 276 PHE A O 1
ATOM 2301 N N . LYS A 1 277 ? 17.317 -14.689 -9.253 1.00 55.94 277 LYS A N 1
ATOM 2302 C CA . LYS A 1 277 ? 17.556 -15.426 -10.507 1.00 55.94 277 LYS A CA 1
ATOM 2303 C C . LYS A 1 277 ? 16.271 -16.008 -11.118 1.00 55.94 277 LYS A C 1
ATOM 2305 O O . LYS A 1 277 ? 16.178 -16.143 -12.335 1.00 55.94 277 LYS A O 1
ATOM 2310 N N . TYR A 1 278 ? 15.279 -16.341 -10.290 1.00 57.66 278 TYR A N 1
ATOM 2311 C CA . TYR A 1 278 ? 13.964 -16.785 -10.759 1.00 57.66 278 TYR A CA 1
ATOM 2312 C C . TYR A 1 278 ? 13.096 -15.611 -11.236 1.00 57.66 278 TYR A C 1
ATOM 2314 O O . TYR A 1 278 ? 12.285 -15.790 -12.140 1.00 57.66 278 TYR A O 1
ATOM 2322 N N . GLN A 1 279 ? 13.311 -14.401 -10.708 1.00 62.25 279 GLN A N 1
ATOM 2323 C CA . GLN A 1 279 ? 12.618 -13.192 -11.159 1.00 62.25 279 GLN A CA 1
ATOM 2324 C C . GLN A 1 279 ? 13.041 -12.770 -12.568 1.00 62.25 279 GLN A C 1
ATOM 2326 O O . GLN A 1 279 ? 12.199 -12.308 -13.321 1.00 62.25 279 GLN A O 1
ATOM 2331 N N . LEU A 1 280 ? 14.295 -12.991 -12.971 1.00 58.84 280 LEU A N 1
ATOM 2332 C CA . LEU A 1 280 ? 14.777 -12.692 -14.330 1.00 58.84 280 LEU A CA 1
ATOM 2333 C C . LEU A 1 280 ? 13.975 -13.442 -15.413 1.00 58.84 280 LEU A C 1
ATOM 2335 O O . LEU A 1 280 ? 13.607 -12.865 -16.437 1.00 58.84 280 LEU A O 1
ATOM 2339 N N . ASN A 1 281 ? 13.638 -14.712 -15.163 1.00 59.78 281 ASN A N 1
ATOM 2340 C CA . ASN A 1 281 ? 12.751 -15.477 -16.046 1.00 59.78 281 ASN A CA 1
ATOM 2341 C C . ASN A 1 281 ? 11.325 -14.904 -16.030 1.00 59.78 281 ASN A C 1
ATOM 2343 O O . ASN A 1 281 ? 10.755 -14.684 -17.097 1.00 59.78 281 ASN A O 1
ATOM 2347 N N . ASN A 1 282 ? 10.804 -14.557 -14.845 1.00 68.94 282 ASN A N 1
ATOM 2348 C CA . ASN A 1 282 ? 9.498 -13.905 -14.712 1.00 68.94 282 ASN A CA 1
ATOM 2349 C C . ASN A 1 282 ? 9.453 -12.540 -15.419 1.00 68.94 282 ASN A C 1
ATOM 2351 O O . ASN A 1 282 ? 8.403 -12.143 -15.905 1.00 68.94 282 ASN A O 1
ATOM 2355 N N . ILE A 1 283 ? 10.567 -11.809 -15.499 1.00 75.06 283 ILE A N 1
ATOM 2356 C CA . ILE A 1 283 ? 10.627 -10.493 -16.144 1.00 75.06 283 ILE A CA 1
ATOM 2357 C C . ILE A 1 283 ? 10.464 -10.614 -17.648 1.00 75.06 283 ILE A C 1
ATOM 2359 O O . ILE A 1 283 ? 9.677 -9.871 -18.222 1.00 75.06 283 ILE A O 1
ATOM 2363 N N . LYS A 1 284 ? 11.147 -11.569 -18.289 1.00 75.75 284 LYS A N 1
ATOM 2364 C CA . LYS A 1 284 ? 10.962 -11.813 -19.727 1.00 75.75 284 LYS A CA 1
ATOM 2365 C C . LY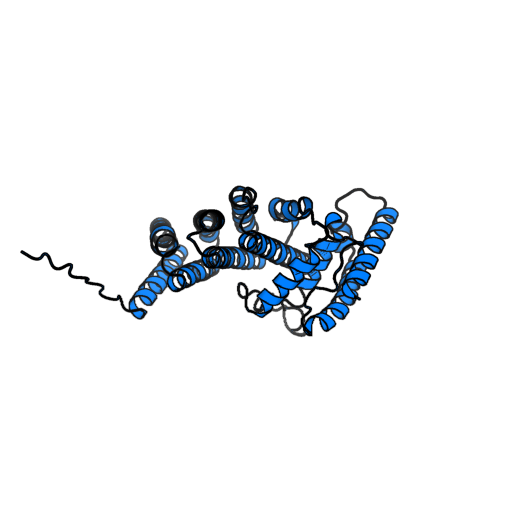S A 1 284 ? 9.526 -12.235 -20.033 1.00 75.75 284 LYS A C 1
ATOM 2367 O O . LYS A 1 284 ? 8.905 -11.650 -20.912 1.00 75.75 284 LYS A O 1
ATOM 2372 N N . GLU A 1 285 ? 8.983 -13.170 -19.255 1.00 78.31 285 GLU A N 1
ATOM 2373 C CA . GLU A 1 285 ? 7.591 -13.613 -19.396 1.00 78.31 285 GLU A CA 1
ATOM 2374 C C . GLU A 1 285 ? 6.593 -12.462 -19.180 1.00 78.31 285 GLU A C 1
ATOM 2376 O O . GLU A 1 285 ? 5.670 -12.284 -19.973 1.00 78.31 285 GLU A O 1
ATOM 2381 N N . ASN A 1 286 ? 6.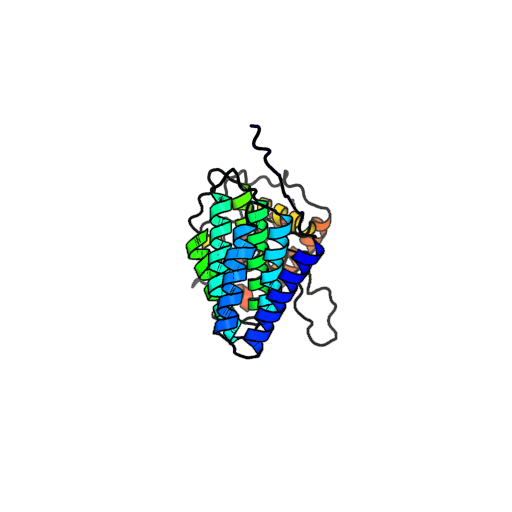798 -11.620 -18.163 1.00 78.69 286 ASN A N 1
ATOM 2382 C CA . ASN A 1 286 ? 5.947 -10.459 -17.904 1.00 78.69 286 ASN A CA 1
ATOM 2383 C C . ASN A 1 286 ? 6.064 -9.391 -18.999 1.00 78.69 286 ASN A C 1
ATOM 2385 O O . ASN A 1 286 ? 5.051 -8.816 -19.391 1.00 78.69 286 ASN A O 1
ATOM 2389 N N . LEU A 1 287 ? 7.265 -9.133 -19.525 1.00 81.88 287 LEU A N 1
ATOM 2390 C CA . LEU A 1 287 ? 7.452 -8.233 -20.665 1.00 81.88 287 LEU A CA 1
ATOM 2391 C C . LEU A 1 287 ? 6.728 -8.760 -21.913 1.00 81.88 287 LEU A C 1
ATOM 2393 O O . LEU A 1 287 ? 6.108 -7.974 -22.631 1.00 81.88 287 LEU A O 1
ATOM 2397 N N . ASP A 1 288 ? 6.728 -10.075 -22.139 1.00 77.75 288 ASP A N 1
ATOM 2398 C CA . ASP A 1 288 ? 5.955 -10.701 -23.215 1.00 77.75 288 ASP A CA 1
ATOM 2399 C C . ASP A 1 288 ? 4.439 -10.562 -22.995 1.00 77.75 288 ASP A C 1
ATOM 2401 O O . ASP A 1 288 ? 3.705 -10.263 -23.941 1.00 77.75 288 ASP A O 1
ATOM 2405 N N . ILE A 1 289 ? 3.947 -10.716 -21.760 1.00 78.94 289 ILE A N 1
ATOM 2406 C CA . ILE A 1 289 ? 2.537 -10.459 -21.413 1.00 78.94 289 ILE A CA 1
ATOM 2407 C C . ILE A 1 289 ? 2.169 -9.000 -21.710 1.00 78.94 289 ILE A C 1
ATOM 2409 O O . ILE A 1 289 ? 1.147 -8.741 -22.349 1.00 78.94 289 ILE A O 1
ATOM 2413 N N . ILE A 1 290 ? 3.013 -8.054 -21.294 1.00 77.94 290 ILE A N 1
ATOM 2414 C CA . ILE A 1 290 ? 2.827 -6.614 -21.514 1.00 77.94 290 ILE A CA 1
ATOM 2415 C C . ILE A 1 290 ? 2.762 -6.296 -23.015 1.00 77.94 290 ILE A C 1
ATOM 2417 O O . ILE A 1 290 ? 1.846 -5.602 -23.455 1.00 77.94 290 ILE A O 1
ATOM 2421 N N . ASN A 1 291 ? 3.672 -6.861 -23.813 1.00 72.94 291 ASN A N 1
ATOM 2422 C CA . ASN A 1 291 ? 3.726 -6.671 -25.268 1.00 72.94 291 ASN A CA 1
ATOM 2423 C C . ASN A 1 291 ? 2.465 -7.146 -25.983 1.00 72.94 291 ASN A C 1
ATOM 2425 O O . ASN A 1 291 ? 1.993 -6.520 -26.931 1.00 72.94 291 ASN A O 1
ATOM 2429 N N . ASN A 1 292 ? 1.936 -8.282 -25.544 1.00 76.12 292 ASN A N 1
ATOM 2430 C CA . ASN A 1 292 ? 0.790 -8.907 -26.185 1.00 76.12 292 ASN A CA 1
ATOM 2431 C C . ASN A 1 292 ? -0.546 -8.318 -25.701 1.00 76.12 292 ASN A C 1
ATOM 2433 O O . ASN A 1 292 ? -1.594 -8.619 -26.280 1.00 76.12 292 ASN A O 1
ATOM 2437 N N . ASN A 1 293 ? -0.528 -7.447 -24.685 1.00 80.25 293 ASN A N 1
ATOM 2438 C CA . ASN A 1 293 ? -1.712 -6.795 -24.147 1.00 80.25 293 ASN A CA 1
ATOM 2439 C C . ASN A 1 293 ? -1.831 -5.337 -24.631 1.00 80.25 293 ASN A C 1
ATOM 2441 O O . ASN A 1 293 ? -1.156 -4.419 -24.158 1.00 80.25 293 ASN A O 1
ATOM 2445 N N . LYS A 1 294 ? -2.770 -5.114 -25.559 1.00 81.50 294 LYS A N 1
ATOM 2446 C CA . LYS A 1 294 ? -3.057 -3.781 -26.113 1.00 81.50 294 LYS A CA 1
ATOM 2447 C C . LYS A 1 294 ? -3.553 -2.784 -25.067 1.00 81.50 294 LYS A C 1
ATOM 2449 O O . LYS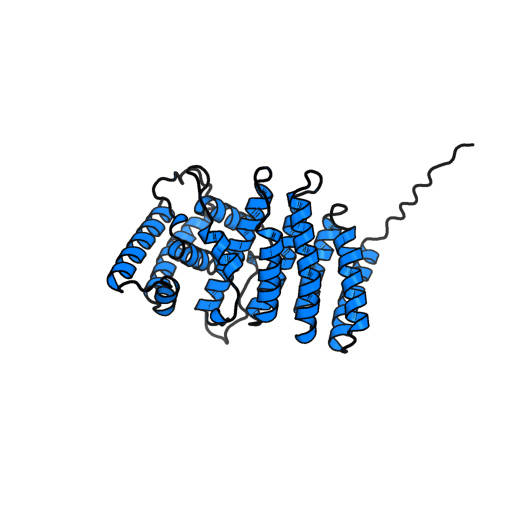 A 1 294 ? -3.329 -1.593 -25.249 1.00 81.50 294 LYS A O 1
ATOM 2454 N N . ASP A 1 295 ? -4.240 -3.239 -24.022 1.00 82.75 295 ASP A N 1
ATOM 2455 C CA . ASP A 1 295 ? -4.714 -2.350 -22.958 1.00 82.75 295 ASP A CA 1
ATOM 2456 C C . ASP A 1 295 ? -3.542 -1.813 -22.130 1.00 82.75 295 ASP A C 1
ATOM 2458 O O . ASP A 1 295 ? -3.436 -0.605 -21.928 1.00 82.75 295 ASP A O 1
ATOM 2462 N N . ILE A 1 296 ? -2.592 -2.686 -21.771 1.00 85.69 296 ILE A N 1
ATOM 2463 C CA . ILE A 1 296 ? -1.359 -2.274 -21.086 1.00 85.69 296 ILE A CA 1
ATOM 2464 C C . ILE A 1 296 ? -0.575 -1.287 -21.951 1.00 85.69 296 ILE A C 1
ATOM 2466 O O . ILE A 1 296 ? -0.194 -0.221 -21.482 1.00 85.69 296 ILE A O 1
ATOM 2470 N N . THR A 1 297 ? -0.372 -1.608 -23.230 1.00 80.06 297 THR A N 1
ATOM 2471 C CA . THR A 1 297 ? 0.397 -0.742 -24.138 1.00 80.06 297 THR A CA 1
ATOM 2472 C C . THR A 1 297 ? -0.220 0.656 -24.253 1.00 80.06 297 THR A C 1
ATOM 2474 O O . THR A 1 297 ? 0.510 1.640 -24.228 1.00 80.06 297 THR A O 1
ATOM 2477 N N . ARG A 1 298 ? -1.557 0.755 -24.314 1.00 82.88 298 ARG A N 1
ATOM 2478 C CA . ARG A 1 298 ? -2.267 2.047 -24.316 1.00 82.88 298 ARG A CA 1
ATOM 2479 C C . ARG A 1 298 ? -2.148 2.788 -22.992 1.00 82.88 298 ARG A C 1
ATOM 2481 O O . ARG A 1 298 ? -2.054 4.008 -22.989 1.00 82.88 298 ARG A O 1
ATOM 2488 N N . PHE A 1 299 ? -2.183 2.063 -21.877 1.00 86.25 299 PHE A N 1
ATOM 2489 C CA . PHE A 1 299 ? -2.027 2.656 -20.553 1.00 86.25 299 PHE A CA 1
ATOM 2490 C C . PHE A 1 299 ? -0.639 3.270 -20.347 1.00 86.25 299 PHE A C 1
ATOM 2492 O O . PHE A 1 299 ? -0.518 4.336 -19.755 1.00 86.25 299 PHE A O 1
ATOM 2499 N N . LEU A 1 300 ? 0.405 2.620 -20.862 1.00 83.94 300 LEU A N 1
ATOM 2500 C CA . LEU A 1 300 ? 1.771 3.149 -20.819 1.00 83.94 300 LEU A CA 1
ATOM 2501 C C . LEU A 1 300 ? 1.938 4.416 -21.674 1.00 83.94 300 LEU A C 1
ATOM 2503 O O . LEU A 1 300 ? 2.906 5.148 -21.502 1.00 83.94 300 LEU A O 1
ATOM 2507 N N . SER A 1 301 ? 1.009 4.671 -22.596 1.00 71.31 301 SER A N 1
ATOM 2508 C CA . SER A 1 301 ? 1.111 5.692 -23.629 1.00 71.31 301 SER A CA 1
ATOM 2509 C C . SER A 1 301 ? 0.059 6.790 -23.484 1.00 71.31 301 SER A C 1
ATOM 2511 O O . SER A 1 301 ? -0.547 7.172 -24.481 1.00 71.31 301 SER A O 1
ATOM 2513 N N . GLU A 1 302 ? -0.193 7.318 -22.284 1.00 57.84 302 GLU A N 1
ATOM 2514 C CA . GLU A 1 302 ? -1.177 8.401 -22.043 1.00 57.84 302 GLU A CA 1
ATOM 2515 C C . GLU A 1 302 ? -0.874 9.736 -22.782 1.00 57.84 302 GLU A C 1
ATOM 2517 O O . GLU A 1 302 ? -1.457 10.777 -22.488 1.00 57.84 302 GLU A O 1
ATOM 2522 N N . GLN A 1 303 ? -0.027 9.718 -23.814 1.00 52.78 303 GLN A N 1
ATOM 2523 C CA . GLN A 1 303 ? 0.223 10.812 -24.739 1.00 52.78 303 GLN A CA 1
ATOM 2524 C C . GLN A 1 303 ? -0.118 10.429 -26.187 1.00 52.78 303 GLN A C 1
ATOM 2526 O O . GLN A 1 303 ? 0.068 9.294 -26.621 1.00 52.78 303 GLN A O 1
ATOM 2531 N N . ASN A 1 304 ? -0.603 11.417 -26.945 1.00 44.97 304 ASN A N 1
ATOM 2532 C CA . ASN A 1 304 ? -0.938 11.337 -28.373 1.00 44.97 304 ASN A CA 1
ATOM 2533 C C . ASN A 1 304 ? 0.315 11.134 -29.259 1.00 44.97 304 ASN A C 1
ATOM 2535 O O . ASN A 1 304 ? 0.630 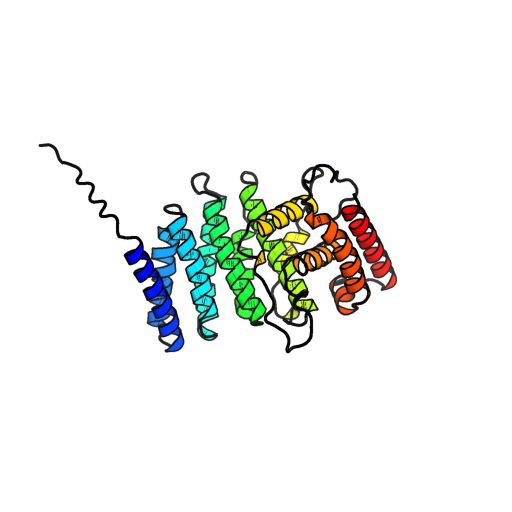11.993 -30.083 1.00 44.97 304 ASN A O 1
ATOM 2539 N N . PHE A 1 305 ? 1.045 10.034 -29.088 1.00 54.03 305 PHE A N 1
ATOM 2540 C CA . PHE A 1 305 ? 2.160 9.661 -29.957 1.00 54.03 305 PHE A CA 1
ATOM 2541 C C . PHE A 1 305 ? 1.677 8.927 -31.212 1.00 54.03 305 PHE A C 1
ATOM 2543 O O . PHE A 1 305 ? 0.643 8.255 -31.206 1.00 54.03 305 PHE A O 1
ATOM 2550 N N . ASP A 1 306 ? 2.456 9.031 -32.293 1.00 64.69 306 ASP A N 1
ATOM 2551 C CA . ASP A 1 306 ? 2.337 8.114 -33.427 1.00 64.69 306 ASP A CA 1
ATOM 2552 C C . ASP A 1 306 ? 2.668 6.684 -32.957 1.00 64.69 306 ASP A C 1
ATOM 2554 O O . ASP A 1 306 ? 3.641 6.457 -32.234 1.00 64.69 306 ASP A O 1
ATOM 2558 N N . GLU A 1 307 ? 1.876 5.698 -33.384 1.00 66.81 307 GLU A N 1
ATOM 2559 C CA . GLU A 1 307 ? 1.967 4.296 -32.944 1.00 66.81 307 GLU A CA 1
ATOM 2560 C C . GLU A 1 307 ? 3.365 3.701 -33.208 1.00 66.81 307 GLU A C 1
ATOM 2562 O O . GLU A 1 307 ? 3.827 2.814 -32.489 1.00 66.81 307 GLU A O 1
ATOM 2567 N N . LYS A 1 308 ? 4.083 4.207 -34.219 1.00 69.81 308 LYS A N 1
ATOM 2568 C CA . LYS A 1 308 ? 5.471 3.811 -34.506 1.00 69.81 308 LYS A CA 1
ATOM 2569 C C . LYS A 1 308 ? 6.491 4.367 -33.516 1.00 69.81 308 LYS A C 1
ATOM 2571 O O . LYS A 1 308 ? 7.410 3.637 -33.150 1.00 69.81 308 LYS A O 1
ATOM 2576 N N . GLU A 1 309 ? 6.362 5.627 -33.114 1.00 69.31 309 GLU A N 1
ATOM 2577 C CA . GLU A 1 309 ? 7.288 6.261 -32.167 1.00 69.31 309 GLU A CA 1
ATOM 2578 C C . GLU A 1 309 ? 7.163 5.610 -30.791 1.00 69.31 309 GLU A C 1
ATOM 2580 O O . GLU A 1 309 ? 8.170 5.189 -30.222 1.00 69.31 309 GLU A O 1
ATOM 2585 N N . LEU A 1 310 ? 5.924 5.373 -30.350 1.00 69.50 310 LEU A N 1
ATOM 2586 C CA . LEU A 1 310 ? 5.631 4.655 -29.114 1.00 69.50 310 LEU A CA 1
ATOM 2587 C C . LEU A 1 310 ? 6.233 3.243 -29.099 1.00 69.50 310 LEU A C 1
ATOM 2589 O O . LEU A 1 310 ? 6.834 2.823 -28.114 1.00 69.50 310 LEU A O 1
ATOM 2593 N N . ASN A 1 311 ? 6.081 2.491 -30.192 1.00 73.44 311 ASN A N 1
ATOM 2594 C CA . ASN A 1 311 ? 6.629 1.138 -30.272 1.00 73.44 311 ASN A CA 1
ATOM 2595 C C . ASN A 1 311 ? 8.161 1.131 -30.194 1.00 73.44 311 ASN A C 1
ATOM 2597 O O . ASN A 1 311 ? 8.730 0.261 -29.536 1.00 73.44 311 ASN A O 1
ATOM 2601 N N . ASN A 1 312 ? 8.833 2.093 -30.830 1.00 76.50 312 ASN A N 1
ATOM 2602 C CA . ASN A 1 312 ? 10.290 2.212 -30.754 1.00 76.50 312 ASN A CA 1
ATOM 2603 C C . ASN A 1 312 ? 10.754 2.567 -29.338 1.00 76.50 312 ASN A C 1
ATOM 2605 O O . ASN A 1 312 ? 11.694 1.958 -28.832 1.00 76.50 312 ASN A O 1
ATOM 2609 N N . GLU A 1 313 ? 10.074 3.509 -28.691 1.00 76.31 313 GLU A N 1
ATOM 2610 C CA . GLU A 1 313 ? 10.379 3.941 -27.331 1.00 76.31 313 GLU A CA 1
ATOM 2611 C C . GLU A 1 313 ? 10.150 2.824 -26.306 1.00 76.31 313 GLU A C 1
ATOM 2613 O O . GLU A 1 313 ? 11.047 2.502 -25.527 1.00 76.31 313 GLU A O 1
ATOM 2618 N N . LEU A 1 314 ? 9.002 2.146 -26.360 1.00 78.38 314 LEU A N 1
ATOM 2619 C CA . LEU A 1 314 ? 8.729 1.000 -25.496 1.00 78.38 314 LEU A CA 1
ATOM 2620 C C . LEU A 1 314 ? 9.729 -0.133 -25.729 1.00 78.38 314 LEU A C 1
ATOM 2622 O O . LEU A 1 314 ? 10.145 -0.775 -24.770 1.00 78.38 314 LEU A O 1
ATOM 2626 N N . ASN A 1 315 ? 10.129 -0.400 -26.974 1.00 80.56 315 ASN A N 1
ATOM 2627 C CA . ASN A 1 315 ? 11.140 -1.420 -27.256 1.00 80.56 315 ASN A CA 1
ATOM 2628 C C . ASN A 1 315 ? 12.507 -1.037 -26.683 1.00 80.56 315 ASN A C 1
ATOM 2630 O O . ASN A 1 315 ? 13.136 -1.877 -26.045 1.00 80.56 315 ASN A O 1
ATOM 2634 N N . TYR A 1 316 ? 12.915 0.228 -26.808 1.00 81.50 316 TYR A N 1
ATOM 2635 C CA . TYR A 1 316 ? 14.131 0.729 -26.169 1.00 81.50 316 TYR A CA 1
ATOM 2636 C C . TYR A 1 316 ? 14.080 0.562 -24.642 1.00 81.50 316 TYR A C 1
ATOM 2638 O O . TYR A 1 316 ? 14.994 -0.018 -24.056 1.00 81.50 316 TYR A O 1
ATOM 2646 N N . ARG A 1 317 ? 12.988 0.984 -23.984 1.00 79.31 317 ARG A N 1
ATOM 2647 C CA . ARG A 1 317 ? 12.815 0.828 -22.525 1.00 79.31 317 ARG A CA 1
ATOM 2648 C C . ARG A 1 317 ? 12.887 -0.644 -22.102 1.00 79.31 317 ARG A C 1
ATOM 2650 O O . ARG A 1 317 ? 13.548 -0.969 -21.120 1.00 79.31 317 ARG A O 1
ATOM 2657 N N . LYS A 1 318 ? 12.268 -1.554 -22.860 1.00 81.12 318 LYS A N 1
ATOM 2658 C CA . LYS A 1 318 ? 12.323 -3.005 -22.602 1.00 81.12 318 LYS A CA 1
ATOM 2659 C C . LYS A 1 318 ? 13.728 -3.567 -22.726 1.00 81.12 318 LYS A C 1
ATOM 2661 O O . LYS A 1 318 ? 14.132 -4.344 -21.868 1.00 81.12 318 LYS A O 1
ATOM 2666 N N . GLU A 1 319 ? 14.463 -3.198 -23.773 1.00 80.75 319 GLU A N 1
ATOM 2667 C CA . GLU A 1 319 ? 15.860 -3.609 -23.939 1.00 80.75 319 GLU A CA 1
ATOM 2668 C C . GLU A 1 319 ? 16.687 -3.166 -22.732 1.00 80.75 319 GLU A C 1
ATOM 2670 O O . GLU A 1 319 ? 17.423 -3.976 -22.172 1.00 80.75 319 GLU A O 1
ATOM 2675 N N . LYS A 1 320 ? 16.475 -1.936 -22.248 1.00 78.06 320 LYS A N 1
ATOM 2676 C CA . LYS A 1 320 ? 17.129 -1.440 -21.032 1.00 78.06 320 LYS A CA 1
ATOM 2677 C C . LYS A 1 320 ? 16.739 -2.201 -19.779 1.00 78.06 320 LYS A C 1
ATOM 2679 O O . LYS A 1 320 ? 17.618 -2.558 -19.006 1.00 78.06 320 LYS A O 1
ATOM 2684 N N . ILE A 1 321 ? 15.461 -2.515 -19.596 1.00 80.69 321 ILE A N 1
ATOM 2685 C CA . ILE A 1 321 ? 15.021 -3.380 -18.499 1.00 80.69 321 ILE A CA 1
ATOM 2686 C C . ILE A 1 321 ? 15.726 -4.738 -18.594 1.00 80.69 321 ILE A C 1
ATOM 2688 O O . ILE A 1 321 ? 16.326 -5.183 -17.626 1.00 80.69 321 ILE A O 1
ATOM 2692 N N . ILE A 1 322 ? 15.728 -5.392 -19.754 1.00 78.50 322 ILE A N 1
ATOM 2693 C CA . ILE A 1 322 ? 16.393 -6.693 -19.906 1.00 78.50 322 ILE A CA 1
ATOM 2694 C C . ILE A 1 322 ? 17.885 -6.587 -19.569 1.00 78.50 322 ILE A C 1
ATOM 2696 O O . ILE A 1 322 ? 18.376 -7.432 -18.824 1.00 78.50 322 ILE A O 1
ATOM 2700 N N . GLU A 1 323 ? 18.582 -5.556 -20.058 1.00 74.25 323 GLU A N 1
ATOM 2701 C CA . GLU A 1 323 ? 19.980 -5.286 -19.704 1.00 74.25 323 GLU A CA 1
ATOM 2702 C C . GLU A 1 323 ? 20.152 -5.207 -18.178 1.00 74.25 323 GLU A C 1
ATOM 2704 O O . GLU A 1 323 ? 20.945 -5.976 -17.635 1.00 74.25 323 GLU A O 1
ATOM 2709 N N . LEU A 1 324 ? 19.353 -4.383 -17.483 1.00 72.81 324 LEU A N 1
ATOM 2710 C CA . LEU A 1 324 ? 19.400 -4.202 -16.022 1.00 72.81 324 LEU A CA 1
ATOM 2711 C C . LEU A 1 324 ? 19.306 -5.512 -15.237 1.00 72.81 324 LEU A C 1
ATOM 2713 O O . LEU A 1 324 ? 20.003 -5.680 -14.243 1.00 72.81 324 LEU A O 1
ATOM 2717 N N . PHE A 1 325 ? 18.438 -6.428 -15.665 1.00 70.38 325 PHE A N 1
ATOM 2718 C CA . PHE A 1 325 ? 18.211 -7.684 -14.951 1.00 70.38 325 PHE A CA 1
ATOM 2719 C C . PHE A 1 325 ? 19.165 -8.804 -15.377 1.00 70.38 325 PHE A C 1
ATOM 2721 O O . PHE A 1 325 ? 19.080 -9.884 -14.811 1.00 70.38 325 PHE A O 1
ATOM 2728 N N . THR A 1 326 ? 20.040 -8.594 -16.368 1.00 66.44 326 THR A N 1
ATOM 2729 C CA . THR A 1 326 ? 20.996 -9.616 -16.849 1.00 66.44 326 THR A CA 1
ATOM 2730 C C . THR A 1 326 ? 22.429 -9.464 -16.339 1.00 66.44 326 THR A C 1
ATOM 2732 O O . THR A 1 326 ? 23.202 -10.415 -16.496 1.00 66.44 326 THR A O 1
ATOM 2735 N N . PHE A 1 327 ? 22.769 -8.318 -15.744 1.00 55.22 327 PHE A N 1
ATOM 2736 C CA . PHE A 1 327 ? 23.985 -8.131 -14.944 1.00 55.22 327 PHE A CA 1
ATOM 2737 C C . PHE A 1 327 ? 23.794 -8.720 -13.544 1.00 55.22 327 PHE A C 1
ATOM 2739 O O . PHE A 1 327 ? 24.794 -9.263 -13.018 1.00 55.22 327 PHE A O 1
#

Mean predicted aligned error: 8.95 Å

Solvent-accessible surface area (backbone atoms only — not comparable to full-atom values): 18746 Å² total; per-residue (Å²): 138,80,87,76,82,79,79,78,72,76,73,74,53,71,66,60,55,50,51,52,53,53,51,52,47,51,49,35,40,49,23,49,72,70,68,36,61,68,63,23,50,53,49,48,50,44,42,53,60,56,46,38,55,62,19,53,92,72,34,68,73,56,27,47,52,41,28,56,45,53,39,60,44,55,82,60,43,51,73,85,47,41,50,63,50,45,64,59,50,46,59,54,35,49,51,46,35,51,51,30,64,78,32,91,88,34,59,63,66,61,28,51,38,33,48,38,28,52,54,50,45,46,50,53,28,51,78,66,57,34,35,69,53,42,35,54,48,39,49,52,46,41,74,63,54,72,77,63,80,50,96,86,39,67,69,56,48,50,52,52,50,46,48,48,56,53,52,52,10,48,49,50,38,34,35,80,67,68,64,33,70,63,90,67,45,62,49,64,55,64,52,49,56,58,76,68,49,79,63,56,80,89,55,45,60,65,59,54,49,51,53,43,53,54,40,29,76,75,47,46,74,52,48,64,73,46,58,72,83,76,76,84,85,91,75,74,80,72,90,35,41,42,90,50,41,46,60,48,15,48,51,53,50,55,65,54,36,72,74,56,68,68,93,83,52,79,66,85,83,59,88,74,59,82,69,51,69,59,47,46,57,51,48,55,54,44,52,54,51,44,72,74,29,68,67,54,53,50,64,56,44,88,58,98,62,57,73,67,58,50,50,53,52,54,49,52,51,48,53,51,52,53,52,69,65,71,114

Foldseek 3Di:
DDPDPPPPPPPDDPVVVVVVLVVLLVQLLVCQVVVVVVSNVVSLCCLLVPQQVVCFLPPLVSNLSSLVSLLSSLLRGDPVVNQVSLLVLLLSLLVSLLCCLPDPSGDCSSNLSSLLSLLSSLLSCLQVLNQSSQQSNLVSCLVRPVPRDCVPPVSSVLSVLLSLLLNQLLNVLCVVVVSYDSVSHPCVSSVVVLQPDADDQADANVLSLQVSVVVVVVCRSVQQVFFNPDDPDDDDPPSTGCLQSSLLSVLLSLLQHPNRQDPRHDPPPRDHDPCLVVSLVSNVVSLVVCVVDPVNLVVSPVDPDDPVVSVVSSVVSSVSVNVVSVD